Protein AF-A0A8W8L4G1-F1 (afdb_monomer)

pLDDT: mean 83.9, std 17.8, range [23.61, 98.19]

Nearest PDB structures (foldseek):
  4k0v-assembly1_A  TM=2.315E-01  e=5.438E-05  Homo sapiens
  2gy7-assembly1_B  TM=2.378E-01  e=8.557E-04  Homo sapiens

Mean predicted aligned error: 10.82 Å

Foldseek 3Di:
DDDDDDDDDDDPDPPPPPPLPQLWDQPLAQDDDADDPDDPPAPQGRSQQRPPPLDPQDVNSLHQNPDPQAPPRPCLLQCAFKWKWAAQDPDRVRTDTQDTHDDDASGRDDVVDDTDDFDDHDDIDIDWDDDDDPDPPSHDPDHDPSRNYDGDIAHPDAQAADSNSPHGAQPQAVVSHAGRHPSFHPFGAKQFDDRRSPDGQDPQFTTGNSPHGAAAAPPNDRARRHPQARPNFHAWQAADRRRNHGADPQFIGTNRPDGDDPPPPDPDDD

Radius of gyration: 29.93 Å; Cα contacts (8 Å, |Δi|>4): 528; chains: 1; bounding box: 60×34×96 Å

Solvent-accessible surface area (backbone atoms only — not comparable to full-atom values): 15968 Å² total; per-residue (Å²): 141,85,84,90,83,87,82,94,72,97,68,100,64,89,67,75,77,76,72,80,60,68,47,54,37,57,70,32,54,75,43,94,53,79,64,87,85,65,67,83,97,58,94,66,53,47,49,55,19,16,61,76,67,86,77,56,47,41,66,90,69,53,27,83,54,81,59,73,72,29,71,84,30,83,63,44,20,33,57,55,56,27,34,35,25,36,8,76,50,96,47,66,88,79,28,49,82,58,44,71,49,85,78,64,44,31,59,63,48,63,86,81,75,89,81,86,66,93,75,85,54,78,36,80,44,79,48,53,78,74,88,68,84,84,68,64,86,65,50,47,94,58,60,47,88,83,61,51,69,52,82,40,78,38,48,84,54,87,38,27,12,35,67,63,40,74,44,70,29,36,85,37,13,37,95,35,37,38,39,45,71,80,34,39,32,85,44,40,38,56,14,19,34,71,58,46,20,81,36,67,33,58,94,45,14,9,20,59,76,37,72,41,70,38,37,47,15,38,94,72,45,74,26,40,23,47,84,23,35,26,92,86,36,18,24,68,48,14,23,68,65,36,12,74,37,71,40,58,93,60,36,29,46,56,46,32,72,39,75,56,58,96,79,68,82,59,92,89,71,132

Organism: Magallana gigas (NCBI:txid29159)

Secondary structure (DSSP, 8-state):
------------------------EETTTT-----SSPPTT-S--GGGGGS--TT---TTTTS-TT---STT-TTHHHHTT-EEEEESSS-GGGSEEEEE-SS--TTT--SSPP-------SEEEEE----SSSPPTT--SS-----S----EE-SSTTEETTTT-EEPPTTBGGG-B-TTT--BSSB-TTEESTTS-EE--TTEESGGG-EEP--BGGGPPPPTTT---TT-B-BTEESTTS-EEPPTTEESBTT-EEPPTT---TT--

Structure (mmCIF, N/CA/C/O backbone):
data_AF-A0A8W8L4G1-F1
#
_entry.id   AF-A0A8W8L4G1-F1
#
loop_
_atom_site.group_PDB
_atom_site.id
_atom_site.type_symbol
_atom_site.label_atom_id
_atom_site.label_alt_id
_atom_site.label_comp_id
_atom_site.label_asym_id
_atom_site.label_entity_id
_atom_site.label_seq_id
_atom_site.pdbx_PDB_ins_code
_atom_site.Cartn_x
_atom_site.Cartn_y
_atom_site.Cartn_z
_atom_site.occupancy
_atom_site.B_iso_or_equiv
_atom_site.auth_seq_id
_atom_site.auth_comp_id
_atom_site.auth_asym_id
_atom_site.auth_atom_id
_atom_site.pdbx_PDB_model_num
ATOM 1 N N . MET A 1 1 ? -18.895 -18.499 -20.176 1.00 29.25 1 MET A N 1
ATOM 2 C CA . MET A 1 1 ? -20.321 -18.250 -20.464 1.00 29.25 1 MET A CA 1
ATOM 3 C C . MET A 1 1 ? -20.436 -16.849 -21.048 1.00 29.25 1 MET A C 1
ATOM 5 O O . MET A 1 1 ? -20.828 -15.925 -20.358 1.00 29.25 1 MET A O 1
ATOM 9 N N . PHE A 1 2 ? -20.012 -16.695 -22.302 1.00 24.41 2 PHE A N 1
ATOM 10 C CA . PHE A 1 2 ? -20.403 -15.567 -23.142 1.00 24.41 2 PHE A CA 1
ATOM 11 C C . PHE A 1 2 ? -21.499 -16.117 -24.047 1.00 24.41 2 PHE A C 1
ATOM 13 O O . PHE A 1 2 ? -21.298 -17.141 -24.698 1.00 24.41 2 PHE A O 1
ATOM 20 N N . ARG A 1 3 ? -22.686 -15.524 -23.967 1.00 23.61 3 ARG A N 1
ATOM 21 C CA . ARG A 1 3 ? -23.832 -15.876 -24.795 1.00 23.61 3 ARG A CA 1
ATOM 22 C C . ARG A 1 3 ? -23.997 -14.747 -25.797 1.00 23.61 3 ARG A C 1
ATOM 24 O O . ARG A 1 3 ? -24.462 -13.676 -25.426 1.00 23.61 3 ARG A O 1
ATOM 31 N N . GLU A 1 4 ? -23.575 -14.991 -27.028 1.00 36.31 4 GLU A N 1
ATOM 32 C CA . GLU A 1 4 ? -23.953 -14.168 -28.169 1.00 36.31 4 GLU A CA 1
ATOM 33 C C . GLU A 1 4 ? -25.212 -14.776 -28.785 1.00 36.31 4 GLU A C 1
ATOM 35 O O . GLU A 1 4 ? -25.191 -15.912 -29.247 1.00 36.31 4 GLU A O 1
ATOM 40 N N . ASP A 1 5 ? -26.309 -14.026 -28.757 1.00 31.58 5 ASP A N 1
ATOM 41 C CA . ASP A 1 5 ? -27.478 -14.244 -29.600 1.00 31.58 5 ASP A CA 1
ATOM 42 C C . ASP A 1 5 ? -27.971 -12.869 -30.087 1.00 31.58 5 ASP A C 1
ATOM 44 O O . ASP A 1 5 ? -28.206 -11.967 -29.284 1.00 31.58 5 ASP A O 1
ATOM 48 N N . ALA A 1 6 ? -28.207 -12.799 -31.401 1.00 29.34 6 ALA A N 1
ATOM 49 C CA . ALA A 1 6 ? -29.138 -11.919 -32.119 1.00 29.34 6 ALA A CA 1
ATOM 50 C C . ALA A 1 6 ? -28.669 -10.550 -32.679 1.00 29.34 6 ALA A C 1
ATOM 52 O O . ALA A 1 6 ? -28.766 -9.501 -32.054 1.00 29.34 6 ALA A O 1
ATOM 53 N N . SER A 1 7 ? -28.418 -10.607 -33.994 1.00 28.62 7 SER A N 1
ATOM 54 C CA . SER A 1 7 ? -29.229 -9.954 -35.041 1.00 28.62 7 SER A CA 1
ATOM 55 C C . SER A 1 7 ? -28.852 -8.559 -35.556 1.00 28.62 7 SER A C 1
ATOM 57 O O . SER A 1 7 ? -28.975 -7.526 -34.909 1.00 28.62 7 SER A O 1
ATOM 59 N N . LEU A 1 8 ? -28.524 -8.588 -36.849 1.00 34.03 8 LEU A N 1
ATOM 60 C CA . LEU A 1 8 ? -28.372 -7.508 -37.811 1.00 34.03 8 LEU A CA 1
ATOM 61 C C . LEU A 1 8 ? -29.650 -6.645 -37.908 1.00 34.03 8 LEU A C 1
ATOM 63 O O . LEU A 1 8 ? -30.680 -7.124 -38.376 1.00 34.03 8 LEU A O 1
ATOM 67 N N . PHE A 1 9 ? -29.562 -5.363 -37.550 1.00 30.00 9 PHE A N 1
ATOM 68 C CA . PHE A 1 9 ? -30.450 -4.315 -38.064 1.00 30.00 9 PHE A CA 1
ATOM 69 C C . PHE A 1 9 ? -29.633 -3.054 -38.367 1.00 30.00 9 PHE A C 1
ATOM 71 O O . PHE A 1 9 ? -29.112 -2.391 -37.474 1.00 30.00 9 PHE A O 1
ATOM 78 N N . CYS A 1 10 ? -29.533 -2.727 -39.658 1.00 37.50 10 CYS A N 1
ATOM 79 C CA . CYS A 1 10 ? -29.117 -1.417 -40.143 1.00 37.50 10 CYS A CA 1
ATOM 80 C C . CYS A 1 10 ? -30.093 -0.352 -39.632 1.00 37.50 10 CYS A C 1
ATOM 82 O O . CYS A 1 10 ? -31.214 -0.257 -40.130 1.00 37.50 10 CYS A O 1
ATOM 84 N N . LEU A 1 11 ? -29.645 0.500 -38.714 1.00 36.22 11 LEU A N 1
ATOM 85 C CA . LEU A 1 11 ? -30.207 1.831 -38.528 1.00 36.22 11 LEU A CA 1
ATOM 86 C C . LEU A 1 11 ? -29.060 2.839 -38.499 1.00 36.22 11 LEU A C 1
ATOM 88 O O . LEU A 1 11 ? -28.155 2.762 -37.673 1.00 36.22 11 LEU A O 1
ATOM 92 N N . LEU A 1 12 ? -29.117 3.771 -39.450 1.00 43.31 12 LEU A N 1
ATOM 93 C CA . LEU A 1 12 ? -28.333 4.999 -39.500 1.00 43.31 12 LEU A CA 1
ATOM 94 C C . LEU A 1 12 ? -28.671 5.842 -38.264 1.00 43.31 12 LEU A C 1
ATOM 96 O O . LEU A 1 12 ? -29.577 6.670 -38.291 1.00 43.31 12 LEU A O 1
ATOM 100 N N . GLY A 1 13 ? -27.965 5.594 -37.169 1.00 37.22 13 GLY A N 1
ATOM 101 C CA . GLY A 1 13 ? -27.952 6.434 -35.984 1.00 37.22 13 GLY A CA 1
ATOM 102 C C . GLY A 1 13 ? -26.518 6.856 -35.730 1.00 37.22 13 GLY A C 1
ATOM 103 O O . GLY A 1 13 ? -25.635 6.007 -35.641 1.00 37.22 13 GLY A O 1
ATOM 104 N N . PHE A 1 14 ? -26.283 8.162 -35.636 1.00 47.34 14 PHE A N 1
ATOM 105 C CA . PHE A 1 14 ? -25.083 8.708 -35.012 1.00 47.34 14 PHE A CA 1
ATOM 106 C C . PHE A 1 14 ? -25.002 8.126 -33.592 1.00 47.34 14 PHE A C 1
ATOM 108 O O . PHE A 1 14 ? -25.618 8.645 -32.665 1.00 47.34 14 PHE A O 1
ATOM 115 N N . LEU A 1 15 ? -24.281 7.018 -33.423 1.00 42.53 15 LEU A N 1
ATOM 116 C CA . LEU A 1 15 ? -23.698 6.694 -32.135 1.00 42.53 15 LEU A CA 1
ATOM 117 C C . LEU A 1 15 ? -22.664 7.797 -31.915 1.00 42.53 15 LEU A C 1
ATOM 119 O O . LEU A 1 15 ? -21.739 7.900 -32.731 1.00 42.53 15 LEU A O 1
ATOM 123 N N . PRO A 1 16 ? -22.797 8.663 -30.891 1.00 43.06 16 PRO A N 1
ATOM 124 C CA . PRO A 1 16 ? -21.615 9.372 -30.455 1.00 43.06 16 PRO A CA 1
ATOM 125 C C . PRO A 1 16 ? -20.634 8.251 -30.139 1.00 43.06 16 PRO A C 1
ATOM 127 O O . PRO A 1 16 ? -20.961 7.337 -29.380 1.00 43.06 16 PRO A O 1
ATOM 130 N N . PHE A 1 17 ? -19.480 8.252 -30.802 1.00 46.41 17 PHE A N 1
ATOM 131 C CA . PHE A 1 17 ? -18.348 7.524 -30.270 1.00 46.41 17 PHE A CA 1
ATOM 132 C C . PHE A 1 17 ? -18.248 8.009 -28.825 1.00 46.41 17 PHE A C 1
ATOM 134 O O . PHE A 1 17 ? -17.883 9.161 -28.587 1.00 46.41 17 PHE A O 1
ATOM 141 N N . LEU A 1 18 ? -18.681 7.178 -27.872 1.00 45.03 18 LEU A N 1
ATOM 142 C CA . LEU A 1 18 ? -18.238 7.297 -26.501 1.00 45.03 18 LEU A CA 1
ATOM 143 C C . LEU A 1 18 ? -16.740 7.049 -26.642 1.00 45.03 18 LEU A C 1
ATOM 145 O O . LEU A 1 18 ? -16.285 5.908 -26.677 1.00 45.03 18 LEU A O 1
ATOM 149 N N . SER A 1 19 ? -15.981 8.117 -26.884 1.00 46.47 19 SER A N 1
ATOM 150 C CA . SER A 1 19 ? -14.569 8.107 -26.571 1.00 46.47 19 SER A CA 1
ATOM 151 C C . SER A 1 19 ? -14.552 7.831 -25.084 1.00 46.47 19 SER A C 1
ATOM 153 O O . SER A 1 19 ? -14.809 8.731 -24.292 1.00 46.47 19 SER A O 1
ATOM 155 N N . THR A 1 20 ? -14.343 6.572 -24.716 1.00 48.00 20 THR A N 1
ATOM 156 C CA . THR A 1 20 ? -13.877 6.206 -23.389 1.00 48.00 20 THR A CA 1
ATOM 157 C C . THR A 1 20 ? -12.518 6.878 -23.265 1.00 48.00 20 THR A C 1
ATOM 159 O O . THR A 1 20 ? -11.495 6.335 -23.689 1.00 48.00 20 THR A O 1
ATOM 162 N N . VAL A 1 21 ? -12.519 8.138 -22.838 1.00 53.34 21 VAL A N 1
ATOM 163 C CA . VAL A 1 21 ? -11.297 8.820 -22.454 1.00 53.34 21 VAL A CA 1
ATOM 164 C C . VAL A 1 21 ? -10.904 8.123 -21.171 1.00 53.34 21 VAL A C 1
ATOM 166 O O . VAL A 1 21 ? -11.503 8.364 -20.136 1.00 53.34 21 VAL A O 1
ATOM 169 N N . LEU A 1 22 ? -9.948 7.201 -21.245 1.00 58.50 22 LEU A N 1
ATOM 170 C CA . LEU A 1 22 ? -9.342 6.667 -20.035 1.00 58.50 22 LEU A CA 1
ATOM 171 C C . LEU A 1 22 ? -8.742 7.868 -19.296 1.00 58.50 22 LEU A C 1
ATOM 173 O O . LEU A 1 22 ? -7.746 8.427 -19.751 1.00 58.50 22 LEU A O 1
ATOM 177 N N . ALA A 1 23 ? -9.372 8.297 -18.201 1.00 75.50 23 ALA A N 1
ATOM 178 C CA . ALA A 1 23 ? -8.920 9.451 -17.422 1.00 75.50 23 ALA A CA 1
ATOM 179 C C . ALA A 1 23 ? -7.713 9.120 -16.532 1.00 75.50 23 ALA A C 1
ATOM 181 O O . ALA A 1 23 ? -7.245 9.966 -15.769 1.00 75.50 23 ALA A O 1
ATOM 182 N N . TYR A 1 24 ? -7.211 7.885 -16.603 1.00 87.25 24 TYR A N 1
ATOM 183 C CA . TYR A 1 24 ? -5.979 7.514 -15.934 1.00 87.25 24 TYR A CA 1
ATOM 184 C C . TYR A 1 24 ? -4.791 8.220 -16.576 1.00 87.25 24 TYR A C 1
ATOM 186 O O . TYR A 1 24 ? -4.544 8.119 -17.777 1.00 87.25 24 TYR A O 1
ATOM 194 N N . GLU A 1 25 ? -4.011 8.886 -15.738 1.00 90.06 25 GLU A N 1
ATOM 195 C CA . GLU A 1 25 ? -2.786 9.558 -16.145 1.00 90.06 25 GLU A CA 1
ATOM 196 C C . GLU A 1 25 ? -1.572 8.730 -15.724 1.00 90.06 25 GLU A C 1
ATOM 198 O O . GLU A 1 25 ? -1.625 7.979 -14.745 1.00 90.06 25 GLU A O 1
ATOM 203 N N . ASN A 1 26 ? -0.459 8.876 -16.450 1.00 91.25 26 ASN A N 1
ATOM 204 C CA . ASN A 1 26 ? 0.816 8.323 -16.008 1.00 91.25 26 ASN A CA 1
ATOM 205 C C . ASN A 1 26 ? 1.321 9.126 -14.797 1.00 91.25 26 ASN A C 1
ATOM 207 O O . ASN A 1 26 ? 1.963 10.166 -14.934 1.00 91.25 26 ASN A O 1
ATOM 211 N N . LEU A 1 27 ? 1.056 8.614 -13.599 1.00 91.25 27 LEU A N 1
ATOM 212 C CA . LEU A 1 27 ? 1.447 9.201 -12.324 1.00 91.25 27 LEU A CA 1
ATOM 213 C C . LEU A 1 27 ? 2.961 9.197 -12.103 1.00 91.25 27 LEU A C 1
ATOM 215 O O . LEU A 1 27 ? 3.428 9.939 -11.239 1.00 91.25 27 LEU A O 1
ATOM 219 N N . ALA A 1 28 ? 3.718 8.381 -12.843 1.00 93.06 28 ALA A N 1
ATOM 220 C CA . ALA A 1 28 ? 5.176 8.364 -12.784 1.00 93.06 28 ALA A CA 1
ATOM 221 C C . ALA A 1 28 ? 5.810 9.493 -13.610 1.00 93.06 28 ALA A C 1
ATOM 223 O O . ALA A 1 28 ? 6.946 9.865 -13.329 1.00 93.06 28 ALA A O 1
ATOM 224 N N . LEU A 1 29 ? 5.076 10.090 -14.557 1.00 93.31 29 LEU A N 1
ATOM 225 C CA . LEU A 1 29 ? 5.600 11.114 -15.457 1.00 93.31 29 LEU A CA 1
ATOM 226 C C . LEU A 1 29 ? 6.196 12.305 -14.687 1.00 93.31 29 LEU A C 1
ATOM 228 O O . LEU A 1 29 ? 5.543 12.925 -13.840 1.00 93.31 29 LEU A O 1
ATOM 232 N N . ASN A 1 30 ? 7.447 12.634 -15.012 1.00 92.75 30 ASN A N 1
ATOM 233 C CA . ASN A 1 30 ? 8.268 13.687 -14.415 1.00 92.75 30 ASN A CA 1
ATOM 234 C C . ASN A 1 30 ? 8.388 13.608 -12.883 1.00 92.75 30 ASN A C 1
ATOM 236 O O . ASN A 1 30 ? 8.639 14.619 -12.215 1.00 92.75 30 ASN A O 1
ATOM 240 N N . LYS A 1 31 ? 8.188 12.426 -12.290 1.00 93.56 31 LYS A N 1
ATOM 241 C CA . LYS A 1 31 ? 8.381 12.241 -10.850 1.00 93.56 31 LYS A CA 1
ATOM 242 C C . LYS A 1 31 ? 9.861 12.091 -10.502 1.00 93.56 31 LYS A C 1
ATOM 244 O O . LYS A 1 31 ? 10.653 11.641 -11.322 1.00 93.56 31 LYS A O 1
ATOM 249 N N . PRO A 1 32 ? 10.259 12.434 -9.265 1.00 94.38 32 PRO A N 1
ATOM 250 C CA . PRO A 1 32 ? 11.604 12.145 -8.792 1.00 94.38 32 PRO A CA 1
ATOM 251 C C . PRO A 1 32 ? 11.881 10.642 -8.847 1.00 94.38 32 PRO A C 1
ATOM 253 O O . PRO A 1 32 ? 11.164 9.854 -8.228 1.00 94.38 32 PRO A O 1
ATOM 256 N N . ALA A 1 33 ? 12.950 10.265 -9.538 1.00 93.38 33 ALA A N 1
ATOM 257 C CA . ALA A 1 33 ? 13.446 8.901 -9.589 1.00 93.38 33 ALA A CA 1
ATOM 258 C C . ALA A 1 33 ? 14.865 8.837 -9.020 1.00 93.38 33 ALA A C 1
ATOM 260 O O . ALA A 1 33 ? 15.641 9.791 -9.090 1.00 93.38 33 ALA A O 1
ATOM 261 N N . TRP A 1 34 ? 15.198 7.700 -8.419 1.00 93.19 34 TRP A N 1
ATOM 262 C CA . TRP A 1 34 ? 16.498 7.470 -7.807 1.00 93.19 34 TRP A CA 1
ATOM 263 C C . TRP A 1 34 ? 16.981 6.059 -8.120 1.00 93.19 34 TRP A C 1
ATOM 265 O O . TRP A 1 34 ? 16.189 5.122 -8.197 1.00 93.19 34 TRP A O 1
ATOM 275 N N . GLN A 1 35 ? 18.295 5.911 -8.265 1.00 91.00 35 GLN A N 1
ATOM 276 C CA . GLN A 1 35 ? 18.945 4.643 -8.557 1.00 91.00 35 GLN A CA 1
ATOM 277 C C . GLN A 1 35 ? 20.037 4.353 -7.537 1.00 91.00 35 GLN A C 1
ATOM 279 O O . GLN A 1 35 ? 20.911 5.185 -7.282 1.00 91.00 35 GLN A O 1
ATOM 284 N N . GLN A 1 36 ? 20.040 3.126 -7.025 1.00 89.38 36 GLN A N 1
ATOM 285 C CA . GLN A 1 36 ? 21.175 2.606 -6.279 1.00 89.38 36 GLN A CA 1
ATOM 286 C C . GLN A 1 36 ? 22.271 2.170 -7.258 1.00 89.38 36 GLN A C 1
ATOM 288 O O . GLN A 1 36 ? 22.000 1.407 -8.183 1.00 89.38 36 GLN A O 1
ATOM 293 N N . PHE A 1 37 ? 23.504 2.631 -7.032 1.00 87.69 37 PHE A N 1
ATOM 294 C CA . PHE A 1 37 ? 24.680 2.341 -7.868 1.00 87.69 37 PHE A CA 1
ATOM 295 C C . PHE A 1 37 ? 24.555 2.812 -9.336 1.00 87.69 37 PHE A C 1
ATOM 297 O O . PHE A 1 37 ? 24.671 1.998 -10.254 1.00 87.69 37 PHE A O 1
ATOM 304 N N . PRO A 1 38 ? 24.327 4.116 -9.586 1.00 86.50 38 PRO A N 1
ATOM 305 C CA . PRO A 1 38 ? 24.304 4.646 -10.947 1.00 86.50 38 PRO A CA 1
ATOM 306 C C . PRO A 1 38 ? 25.687 4.539 -11.601 1.00 86.50 38 PRO A C 1
ATOM 308 O O . PRO A 1 38 ? 26.719 4.628 -10.928 1.00 86.50 38 PRO A O 1
ATOM 311 N N . TYR A 1 39 ? 25.719 4.379 -12.926 1.00 79.56 39 TYR A N 1
ATOM 312 C CA . TYR A 1 39 ? 26.982 4.348 -13.657 1.00 79.56 39 TYR A CA 1
ATOM 313 C C . TYR A 1 39 ? 27.647 5.738 -13.607 1.00 79.56 39 TYR A C 1
ATOM 315 O O . TYR A 1 39 ? 27.038 6.727 -14.024 1.00 79.56 39 TYR A O 1
ATOM 323 N N . PRO A 1 40 ? 28.888 5.858 -13.106 1.00 80.25 40 PRO A N 1
ATOM 324 C CA . PRO A 1 40 ? 29.499 7.159 -12.866 1.00 80.25 40 PRO A CA 1
ATOM 325 C C . PRO A 1 40 ? 29.784 7.910 -14.175 1.00 80.25 40 PRO A C 1
ATOM 327 O O . PRO A 1 40 ? 30.331 7.351 -15.126 1.00 80.25 40 PRO A O 1
ATOM 330 N N . GLY A 1 41 ? 29.450 9.205 -14.208 1.00 76.25 41 GLY A N 1
ATOM 331 C CA . GLY A 1 41 ? 29.820 10.115 -15.300 1.00 76.25 41 GLY A CA 1
ATOM 332 C C . GLY A 1 41 ? 29.052 9.926 -16.615 1.00 76.25 41 GLY A C 1
ATOM 333 O O . GLY A 1 41 ? 29.507 10.412 -17.650 1.00 76.25 41 GLY A O 1
ATOM 334 N N . ARG A 1 42 ? 27.912 9.222 -16.602 1.00 72.31 42 ARG A N 1
ATOM 335 C CA . ARG A 1 42 ? 27.027 9.050 -17.767 1.00 72.31 42 ARG A CA 1
ATOM 336 C C . ARG A 1 42 ? 25.659 9.701 -17.527 1.00 72.31 42 ARG A C 1
ATOM 338 O O . ARG A 1 42 ? 25.225 9.755 -16.381 1.00 72.31 42 ARG A O 1
ATOM 345 N N . PRO A 1 43 ? 24.960 10.152 -18.585 1.00 74.38 43 PRO A N 1
ATOM 346 C CA . PRO A 1 43 ? 23.642 10.787 -18.479 1.00 74.38 43 PRO A CA 1
ATOM 347 C C . PRO A 1 43 ? 22.473 9.783 -18.356 1.00 74.38 43 PRO A C 1
ATOM 349 O O . PRO A 1 43 ? 21.333 10.140 -18.634 1.00 74.38 43 PRO A O 1
ATOM 352 N N . TRP A 1 44 ? 22.742 8.528 -17.981 1.00 75.06 44 TRP A N 1
ATOM 353 C CA . TRP A 1 44 ? 21.778 7.418 -17.991 1.00 75.06 44 TRP A CA 1
ATOM 354 C C . TRP A 1 44 ? 21.289 7.098 -16.573 1.00 75.06 44 TRP A C 1
ATOM 356 O O . TRP A 1 44 ? 21.656 6.075 -15.993 1.00 75.06 44 TRP A O 1
ATOM 366 N N . GLY A 1 45 ? 20.547 8.030 -15.978 1.00 82.44 45 GLY A N 1
ATOM 367 C CA . GLY A 1 45 ? 19.982 7.888 -14.636 1.00 82.44 45 GLY A CA 1
ATOM 368 C C . GLY A 1 45 ? 18.533 7.404 -14.646 1.00 82.44 45 GLY A C 1
ATOM 369 O O . GLY A 1 45 ? 17.865 7.392 -15.677 1.00 82.44 45 GLY A O 1
ATOM 370 N N . ALA A 1 46 ? 18.024 7.034 -13.468 1.00 89.38 46 ALA A N 1
ATOM 371 C CA . ALA A 1 46 ? 16.626 6.624 -13.308 1.00 89.38 46 ALA A CA 1
ATOM 372 C C . ALA A 1 46 ? 15.610 7.732 -13.637 1.00 89.38 46 ALA A C 1
ATOM 374 O O . ALA A 1 46 ? 14.446 7.421 -13.862 1.00 89.38 46 ALA A O 1
ATOM 375 N N . ASP A 1 47 ? 16.027 9.001 -13.693 1.00 88.25 47 ASP A N 1
ATOM 376 C CA . ASP A 1 47 ? 15.204 10.117 -14.172 1.00 88.25 47 ASP A CA 1
ATOM 377 C C . ASP A 1 47 ? 14.730 9.923 -15.618 1.00 88.25 47 ASP A C 1
ATOM 379 O O . ASP A 1 47 ? 13.643 10.376 -15.963 1.00 88.25 47 ASP A O 1
ATOM 383 N N . LYS A 1 48 ? 15.498 9.191 -16.433 1.00 86.06 48 LYS A N 1
ATOM 384 C CA . LYS A 1 48 ? 15.140 8.863 -17.819 1.00 86.06 48 LYS A CA 1
ATOM 385 C C . LYS A 1 48 ? 14.017 7.850 -17.940 1.00 86.06 48 LYS A C 1
ATOM 387 O O . LYS A 1 48 ? 13.296 7.863 -18.918 1.00 86.06 48 LYS A O 1
ATOM 392 N N . ALA A 1 49 ? 13.817 7.012 -16.926 1.00 88.44 49 ALA A N 1
ATOM 393 C CA . ALA A 1 49 ? 12.734 6.035 -16.937 1.00 88.44 49 ALA A CA 1
ATOM 394 C C . ALA A 1 49 ? 11.356 6.663 -16.665 1.00 88.44 49 ALA A C 1
ATOM 396 O O . ALA A 1 49 ? 10.368 5.941 -16.607 1.00 88.44 49 ALA A O 1
ATOM 397 N N . VAL A 1 50 ? 11.281 7.965 -16.393 1.00 91.81 50 VAL A N 1
ATOM 398 C CA . VAL A 1 50 ? 10.044 8.649 -15.994 1.00 91.81 50 VAL A CA 1
ATOM 399 C C . VAL A 1 50 ? 9.856 9.981 -16.719 1.00 91.81 50 VAL A C 1
ATOM 401 O O . VAL A 1 50 ? 9.029 10.794 -16.309 1.00 91.81 50 VAL A O 1
ATOM 404 N N . ASP A 1 51 ? 10.623 10.243 -17.776 1.00 88.25 51 ASP A N 1
ATOM 405 C CA . ASP A 1 51 ? 10.569 11.506 -18.517 1.00 88.25 51 ASP A CA 1
ATOM 406 C C . ASP A 1 51 ? 9.522 11.502 -19.647 1.00 88.25 51 ASP A C 1
ATOM 408 O O . ASP A 1 51 ? 9.219 12.555 -20.216 1.00 88.25 51 ASP A O 1
ATOM 412 N N . GLY A 1 52 ? 8.910 10.346 -19.932 1.00 86.56 52 GLY A N 1
ATOM 413 C CA . GLY A 1 52 ? 7.886 10.193 -20.960 1.00 86.56 52 GLY A CA 1
ATOM 414 C C . GLY A 1 52 ? 8.440 10.155 -22.385 1.00 86.56 52 GLY A C 1
ATOM 415 O O . GLY A 1 52 ? 7.658 10.124 -23.342 1.00 86.56 52 GLY A O 1
ATOM 416 N N . LEU A 1 53 ? 9.764 10.145 -22.570 1.00 80.62 53 LEU A N 1
ATOM 417 C CA . LEU A 1 53 ? 10.414 10.135 -23.879 1.00 80.62 53 LEU A CA 1
ATOM 418 C C . LEU A 1 53 ? 10.528 8.710 -24.431 1.00 80.62 53 LEU A C 1
ATOM 420 O O . LEU A 1 53 ? 11.604 8.201 -24.722 1.00 80.62 53 LEU A O 1
ATOM 424 N N . LYS A 1 54 ? 9.385 8.071 -24.697 1.00 70.50 54 LYS A N 1
ATOM 425 C CA . LYS A 1 54 ? 9.330 6.698 -25.241 1.00 70.50 54 LYS A CA 1
ATOM 426 C C . LYS A 1 54 ? 10.028 6.514 -26.598 1.00 70.50 54 LYS A C 1
ATOM 428 O O . LYS A 1 54 ? 10.345 5.385 -26.967 1.00 70.50 54 LYS A O 1
ATOM 433 N N . SER A 1 55 ? 10.220 7.592 -27.362 1.00 54.12 55 SER A N 1
ATOM 434 C CA . SER A 1 55 ? 10.541 7.559 -28.798 1.00 54.12 55 SER A CA 1
ATOM 435 C C . SER A 1 55 ? 11.935 8.063 -29.198 1.00 54.12 55 SER A C 1
ATOM 437 O O . SER A 1 55 ? 12.257 7.985 -30.384 1.00 54.12 55 SER A O 1
ATOM 439 N N . ASP A 1 56 ? 12.766 8.562 -28.276 1.00 54.84 56 ASP A N 1
ATOM 440 C CA . ASP A 1 56 ? 14.161 8.934 -28.585 1.00 54.84 56 ASP A CA 1
ATOM 441 C C . ASP A 1 56 ? 15.110 7.726 -28.456 1.00 54.84 56 ASP A C 1
ATOM 443 O O . ASP A 1 56 ? 15.842 7.525 -27.496 1.00 54.84 56 ASP A O 1
ATOM 447 N N . LEU A 1 57 ? 15.036 6.840 -29.445 1.00 55.50 57 LEU A N 1
ATOM 448 C CA . LEU A 1 57 ? 15.519 5.457 -29.367 1.00 55.50 57 LEU A CA 1
ATOM 449 C C . LEU A 1 57 ? 17.045 5.289 -29.527 1.00 55.50 57 LEU A C 1
ATOM 451 O O . LEU A 1 57 ? 17.511 4.171 -29.763 1.00 55.50 57 LEU A O 1
ATOM 455 N N . ASP A 1 58 ? 17.830 6.364 -29.423 1.00 57.25 58 ASP A N 1
ATOM 456 C CA . ASP A 1 58 ? 19.290 6.292 -29.509 1.00 57.25 58 ASP A CA 1
ATOM 457 C C . ASP A 1 58 ? 19.897 5.711 -28.215 1.00 57.25 58 ASP A C 1
ATOM 459 O O . ASP A 1 58 ? 19.524 6.066 -27.094 1.00 57.25 58 ASP A O 1
ATOM 463 N N . ALA A 1 59 ? 20.900 4.842 -28.359 1.00 54.28 59 ALA A N 1
ATOM 464 C CA . ALA A 1 59 ? 21.693 4.333 -27.240 1.00 54.28 59 ALA A CA 1
ATOM 465 C C . ALA A 1 59 ? 22.411 5.468 -26.485 1.00 54.28 59 ALA A C 1
ATOM 467 O O . ALA A 1 59 ? 22.649 5.362 -25.281 1.00 54.28 59 ALA A O 1
ATOM 468 N N . TYR A 1 60 ? 22.736 6.570 -27.173 1.00 55.94 60 TYR A N 1
ATOM 469 C CA . TYR A 1 60 ? 23.250 7.788 -26.539 1.00 55.94 60 TYR A CA 1
ATOM 470 C C . TYR A 1 60 ? 22.149 8.678 -25.941 1.00 55.94 60 TYR A C 1
ATOM 472 O O . TYR A 1 60 ? 22.453 9.452 -25.032 1.00 55.94 60 TYR A O 1
ATOM 480 N N . GLY A 1 61 ? 20.895 8.513 -26.377 1.00 53.81 61 GLY A N 1
ATOM 481 C CA . GLY A 1 61 ? 19.691 9.112 -25.785 1.00 53.81 61 GLY A CA 1
ATOM 482 C C . GLY A 1 61 ? 19.253 8.448 -24.472 1.00 53.81 61 GLY A C 1
ATOM 483 O O . GLY A 1 61 ? 18.547 9.065 -23.684 1.00 53.81 61 GLY A O 1
ATOM 484 N N . GLY A 1 62 ? 19.763 7.244 -24.175 1.00 53.50 62 GLY A N 1
ATOM 485 C CA . GLY A 1 62 ? 19.491 6.516 -22.928 1.00 53.50 62 GLY A CA 1
ATOM 486 C C . GLY A 1 62 ? 18.496 5.359 -23.063 1.00 53.50 62 GLY A C 1
ATOM 487 O O . GLY A 1 62 ? 17.983 4.896 -22.050 1.00 53.50 62 GLY A O 1
ATOM 488 N N . GLN A 1 63 ? 18.233 4.875 -24.286 1.00 60.44 63 GLN A N 1
ATOM 489 C CA . GLN A 1 63 ? 17.193 3.874 -24.581 1.00 60.44 63 GLN A CA 1
ATOM 490 C C . GLN A 1 63 ? 17.736 2.622 -25.319 1.00 60.44 63 GLN A C 1
ATOM 492 O O . GLN A 1 63 ? 18.849 2.613 -25.844 1.00 60.44 63 GLN A O 1
ATOM 497 N N . THR A 1 64 ? 16.959 1.523 -25.354 1.00 58.31 64 THR A N 1
ATOM 498 C CA . THR A 1 64 ? 17.378 0.151 -25.771 1.00 58.31 64 THR A CA 1
ATOM 499 C C . THR A 1 64 ? 17.577 -0.087 -27.284 1.00 58.31 64 THR A C 1
ATOM 501 O O . THR A 1 64 ? 17.526 -1.227 -27.748 1.00 58.31 64 THR A O 1
ATOM 504 N N . SER A 1 65 ? 17.847 0.954 -28.079 1.00 59.03 65 SER A N 1
ATOM 505 C CA . SER A 1 65 ? 18.188 0.846 -29.516 1.00 59.03 65 SER A CA 1
ATOM 506 C C . SER A 1 65 ? 17.121 0.206 -30.427 1.00 59.03 65 SER A C 1
ATOM 508 O O . SER A 1 65 ? 17.433 -0.155 -31.560 1.00 59.03 65 SER A O 1
ATOM 510 N N . ASN A 1 66 ? 15.873 0.060 -29.956 1.00 61.41 66 ASN A N 1
ATOM 511 C CA . ASN A 1 66 ? 14.716 -0.493 -30.687 1.00 61.41 66 ASN A CA 1
ATOM 512 C C . ASN A 1 66 ? 14.974 -1.827 -31.419 1.00 61.41 66 ASN A C 1
ATOM 514 O O . ASN A 1 66 ? 14.384 -2.108 -32.463 1.00 61.41 66 ASN A O 1
ATOM 518 N N . LEU A 1 67 ? 15.886 -2.645 -30.889 1.00 68.38 67 LEU A N 1
ATOM 519 C CA . LEU A 1 67 ? 16.126 -3.985 -31.411 1.00 68.38 67 LEU A CA 1
ATOM 520 C C . LEU A 1 67 ? 14.944 -4.889 -31.056 1.00 68.38 67 LEU A C 1
ATOM 522 O O . LEU A 1 67 ? 14.349 -4.744 -29.984 1.00 68.38 67 LEU A O 1
ATOM 526 N N . ALA A 1 68 ? 14.630 -5.837 -31.943 1.00 71.38 68 ALA A N 1
ATOM 527 C CA . ALA A 1 68 ? 13.649 -6.874 -31.650 1.00 71.38 68 ALA A CA 1
ATOM 528 C C . ALA A 1 68 ? 14.021 -7.574 -30.335 1.00 71.38 68 ALA A C 1
ATOM 530 O O . ALA A 1 68 ? 15.191 -7.850 -30.066 1.00 71.38 68 ALA A O 1
ATOM 531 N N . TRP A 1 69 ? 13.034 -7.777 -29.469 1.00 73.31 69 TRP A N 1
ATOM 532 C CA . TRP A 1 69 ? 13.212 -8.478 -28.203 1.00 73.31 69 TRP A CA 1
ATOM 533 C C . TRP A 1 69 ? 13.064 -9.980 -28.449 1.00 73.31 69 TRP A C 1
ATOM 535 O O . TRP A 1 69 ? 11.973 -10.531 -28.339 1.00 73.31 69 TRP A O 1
ATOM 545 N N . ASP A 1 70 ? 14.166 -10.608 -28.851 1.00 72.38 70 ASP A N 1
ATOM 546 C CA . ASP A 1 70 ? 14.280 -12.033 -29.162 1.00 72.38 70 ASP A CA 1
ATOM 547 C C . ASP A 1 70 ? 15.561 -12.645 -28.552 1.00 72.38 70 ASP A C 1
ATOM 549 O O . ASP A 1 70 ? 16.281 -12.004 -27.780 1.00 72.38 70 ASP A O 1
ATOM 553 N N . GLU A 1 71 ? 15.839 -13.917 -28.858 1.00 76.69 71 GLU A N 1
ATOM 554 C CA . GLU A 1 71 ? 16.988 -14.659 -28.313 1.00 76.69 71 GLU A CA 1
ATOM 555 C C . GLU A 1 71 ? 18.350 -14.024 -28.630 1.00 76.69 71 GLU A C 1
ATOM 557 O O . GLU A 1 71 ? 19.289 -14.171 -27.837 1.00 76.69 71 GLU A O 1
ATOM 562 N N . ASP A 1 72 ? 18.438 -13.280 -29.734 1.00 79.25 72 ASP A N 1
ATOM 563 C CA . ASP A 1 72 ? 19.656 -12.620 -30.201 1.00 79.25 72 ASP A CA 1
ATOM 564 C C . ASP A 1 72 ? 19.848 -11.237 -29.553 1.00 79.25 72 ASP A C 1
ATOM 566 O O . ASP A 1 72 ? 20.932 -10.641 -29.619 1.00 79.25 72 ASP A O 1
ATOM 570 N N . ASN A 1 73 ? 18.832 -10.732 -28.844 1.00 79.19 73 ASN A N 1
ATOM 571 C CA . ASN A 1 73 ? 18.908 -9.468 -28.132 1.00 79.19 73 ASN A CA 1
ATOM 572 C C . ASN A 1 73 ? 19.819 -9.569 -26.894 1.00 79.19 73 ASN A C 1
ATOM 574 O O . ASN A 1 73 ? 19.474 -10.114 -25.839 1.00 79.19 73 ASN A O 1
ATOM 578 N N . GLY A 1 74 ? 21.000 -8.954 -26.992 1.00 76.62 74 GLY A N 1
ATOM 579 C CA . GLY A 1 74 ? 21.988 -8.915 -25.911 1.00 76.62 74 GLY A CA 1
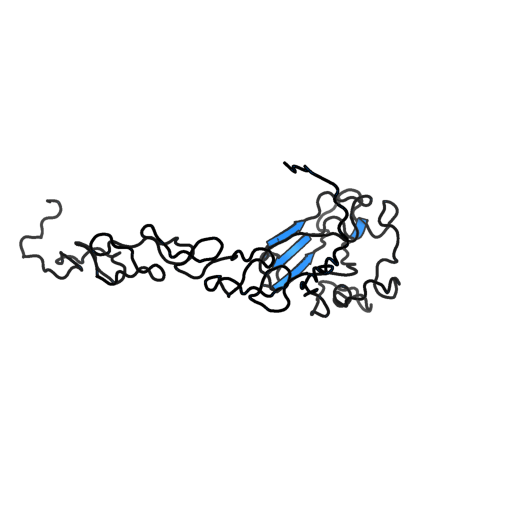ATOM 580 C C . GLY A 1 74 ? 21.527 -8.201 -24.630 1.00 76.62 74 GLY A C 1
ATOM 581 O O . GLY A 1 74 ? 22.147 -8.395 -23.580 1.00 76.62 74 GLY A O 1
ATOM 582 N N . GLN A 1 75 ? 20.452 -7.406 -24.686 1.00 81.00 75 GLN A N 1
ATOM 583 C CA . GLN A 1 75 ? 19.879 -6.707 -23.532 1.00 81.00 75 GLN A CA 1
ATOM 584 C C . GLN A 1 75 ? 18.877 -7.572 -22.764 1.00 81.00 75 GLN A C 1
ATOM 586 O O . GLN A 1 75 ? 18.779 -7.429 -21.548 1.00 81.00 75 GLN A O 1
ATOM 591 N N . ALA A 1 76 ? 18.193 -8.520 -23.413 1.00 87.19 76 ALA A N 1
ATOM 592 C CA . ALA A 1 76 ? 17.131 -9.318 -22.790 1.00 87.19 76 ALA A CA 1
ATOM 593 C C . ALA A 1 76 ? 17.604 -10.032 -21.507 1.00 87.19 76 ALA A C 1
ATOM 595 O O . ALA A 1 76 ? 16.964 -9.964 -20.458 1.00 87.19 76 ALA A O 1
ATOM 596 N N . GLY A 1 77 ? 18.805 -10.624 -21.540 1.00 88.88 77 GLY A N 1
ATOM 597 C CA . GLY A 1 77 ? 19.405 -11.296 -20.379 1.00 88.88 77 GLY A CA 1
ATOM 598 C C . GLY A 1 77 ? 19.710 -10.376 -19.186 1.00 88.88 77 GLY A C 1
ATOM 599 O O . GLY A 1 77 ? 19.896 -10.859 -18.063 1.00 88.88 77 GLY A O 1
ATOM 600 N N . ARG A 1 78 ? 19.781 -9.056 -19.400 1.00 90.19 78 ARG A N 1
ATOM 601 C CA . ARG A 1 78 ? 20.021 -8.074 -18.337 1.00 90.19 78 ARG A CA 1
ATOM 602 C C . ARG A 1 78 ? 18.809 -7.899 -17.439 1.00 90.19 78 ARG A C 1
ATOM 604 O O . ARG A 1 78 ? 19.003 -7.754 -16.239 1.00 90.19 78 ARG A O 1
ATOM 611 N N . PHE A 1 79 ? 17.598 -7.978 -17.985 1.00 90.00 79 PHE A N 1
ATOM 612 C CA . PHE A 1 79 ? 16.357 -7.760 -17.239 1.00 90.00 79 PHE A CA 1
ATOM 613 C C . PHE A 1 79 ? 15.866 -9.008 -16.508 1.00 90.00 79 PHE A C 1
ATOM 615 O O . PHE A 1 79 ? 15.150 -8.872 -15.525 1.00 90.00 79 PHE A O 1
ATOM 622 N N . LEU A 1 80 ? 16.290 -10.208 -16.917 1.00 91.81 80 LEU A N 1
ATOM 623 C CA . LEU A 1 80 ? 15.820 -11.453 -16.304 1.00 91.81 80 LEU A CA 1
ATOM 624 C C . LEU A 1 80 ? 15.981 -11.468 -14.775 1.00 91.81 80 LEU A C 1
ATOM 626 O O . LEU A 1 80 ? 17.014 -11.068 -14.227 1.00 91.81 80 LEU A O 1
ATOM 630 N N . GLY A 1 81 ? 14.954 -11.962 -14.091 1.00 92.38 81 GLY A N 1
ATOM 631 C CA . GLY A 1 81 ? 14.897 -12.107 -12.641 1.00 92.38 81 GLY A CA 1
ATOM 632 C C . GLY A 1 81 ? 14.636 -10.823 -11.860 1.00 92.38 81 GLY A C 1
ATOM 633 O O . GLY A 1 81 ? 14.869 -10.814 -10.646 1.00 92.38 81 GLY A O 1
ATOM 634 N N . TYR A 1 82 ? 14.187 -9.745 -12.502 1.00 94.62 82 TYR A N 1
ATOM 635 C CA . TYR A 1 82 ? 13.801 -8.520 -11.805 1.00 94.62 82 TYR A CA 1
ATOM 636 C C . TYR A 1 82 ? 12.567 -8.715 -10.911 1.00 94.62 82 TYR A C 1
ATOM 638 O O . TYR A 1 82 ? 11.795 -9.667 -11.056 1.00 94.62 82 TYR A O 1
ATOM 646 N N . SER A 1 83 ? 12.386 -7.803 -9.963 1.00 95.69 83 SER A N 1
ATOM 647 C CA . SER A 1 83 ? 11.167 -7.697 -9.167 1.00 95.69 83 SER A CA 1
ATOM 648 C C . SER A 1 83 ? 10.659 -6.258 -9.153 1.00 95.69 83 SER A C 1
ATOM 650 O O . SER A 1 83 ? 11.453 -5.317 -9.231 1.00 95.69 83 SER A O 1
ATOM 652 N N . VAL A 1 84 ? 9.353 -6.092 -8.964 1.00 96.50 84 VAL A N 1
ATOM 653 C CA . VAL A 1 84 ? 8.707 -4.795 -8.736 1.00 96.50 84 VAL A CA 1
ATOM 654 C C . VAL A 1 84 ? 7.963 -4.837 -7.409 1.00 96.50 84 VAL A C 1
ATOM 656 O O . VAL A 1 84 ? 7.197 -5.767 -7.151 1.00 96.50 84 VAL A O 1
ATOM 659 N N . TYR A 1 85 ? 8.187 -3.821 -6.584 1.00 97.06 85 TYR A N 1
ATOM 660 C CA . TYR A 1 85 ? 7.524 -3.626 -5.301 1.00 97.06 85 TYR A CA 1
ATOM 661 C C . TYR A 1 85 ? 6.770 -2.304 -5.294 1.00 97.06 85 TYR A C 1
ATOM 663 O O . TYR A 1 85 ? 7.182 -1.345 -5.945 1.00 97.06 85 TYR A O 1
ATOM 671 N N . VAL A 1 86 ? 5.714 -2.237 -4.495 1.00 95.44 86 VAL A N 1
ATOM 672 C CA . VAL A 1 86 ? 5.049 -0.982 -4.142 1.00 95.44 86 VAL A CA 1
ATOM 673 C C . VAL A 1 86 ? 5.178 -0.790 -2.636 1.00 95.44 86 VAL A C 1
ATOM 675 O O . VAL A 1 86 ? 4.834 -1.682 -1.864 1.00 95.44 86 VAL A O 1
ATOM 678 N N . SER A 1 87 ? 5.726 0.348 -2.212 1.00 95.50 87 SER A N 1
ATOM 679 C CA . SER A 1 87 ? 6.051 0.625 -0.808 1.00 95.50 87 SER A CA 1
ATOM 680 C C . SER A 1 87 ? 5.627 2.033 -0.398 1.00 95.50 87 SER A C 1
ATOM 682 O O . SER A 1 87 ? 5.585 2.955 -1.212 1.00 95.50 87 SER A O 1
ATOM 684 N N . ASN A 1 88 ? 5.328 2.223 0.887 1.00 92.69 88 ASN A N 1
ATOM 685 C CA . ASN A 1 88 ? 5.141 3.551 1.483 1.00 92.69 88 ASN A CA 1
ATOM 686 C C . ASN A 1 88 ? 6.456 4.182 1.964 1.00 92.69 88 ASN A C 1
ATOM 688 O O . ASN A 1 88 ? 6.485 5.377 2.268 1.00 92.69 88 ASN A O 1
ATOM 692 N N . SER A 1 89 ? 7.544 3.412 1.988 1.00 94.88 89 SER A N 1
ATOM 693 C CA . SER A 1 89 ? 8.895 3.874 2.299 1.00 94.88 89 SER A CA 1
ATOM 694 C C . SER A 1 89 ? 9.821 3.692 1.090 1.00 94.88 89 SER A C 1
ATOM 696 O O . SER A 1 89 ? 9.465 3.082 0.083 1.00 94.88 89 SER A O 1
ATOM 698 N N . THR A 1 90 ? 11.038 4.221 1.184 1.00 93.94 90 THR A N 1
ATOM 699 C CA . THR A 1 90 ? 12.089 3.991 0.181 1.00 93.94 90 THR A CA 1
ATOM 700 C C . THR A 1 90 ? 12.737 2.606 0.303 1.00 93.94 90 THR A C 1
ATOM 702 O O . THR A 1 90 ? 13.607 2.266 -0.497 1.00 93.94 90 THR A O 1
ATOM 705 N N . ASN A 1 91 ? 12.334 1.801 1.291 1.00 94.06 91 ASN A N 1
ATOM 706 C CA . ASN A 1 91 ? 12.806 0.439 1.486 1.00 94.06 91 ASN A CA 1
ATOM 707 C C . ASN A 1 91 ? 11.819 -0.557 0.859 1.00 94.06 91 ASN A C 1
ATOM 709 O O . ASN A 1 91 ? 10.615 -0.522 1.119 1.00 94.06 91 ASN A O 1
ATOM 713 N N . ARG A 1 92 ? 12.343 -1.474 0.039 1.00 92.62 92 ARG A N 1
ATOM 714 C CA . ARG A 1 92 ? 11.537 -2.512 -0.619 1.00 92.62 92 ARG A CA 1
ATOM 715 C C . ARG A 1 92 ? 11.008 -3.568 0.350 1.00 92.62 92 ARG A C 1
ATOM 717 O O . ARG A 1 92 ? 9.970 -4.149 0.070 1.00 92.62 92 ARG A O 1
ATOM 724 N N . GLU A 1 93 ? 11.708 -3.811 1.459 1.00 94.19 93 GLU A N 1
ATOM 725 C CA . GLU A 1 93 ? 11.332 -4.855 2.425 1.00 94.19 93 GLU A CA 1
ATOM 726 C C . GLU A 1 93 ? 10.078 -4.471 3.236 1.00 94.19 93 GLU A C 1
ATOM 728 O O . GLU A 1 93 ? 9.404 -5.344 3.771 1.00 94.19 93 GLU A O 1
ATOM 733 N N . ASP A 1 94 ? 9.727 -3.179 3.274 1.00 95.00 94 ASP A N 1
ATOM 734 C CA . ASP A 1 94 ? 8.484 -2.680 3.885 1.00 95.00 94 ASP A CA 1
ATOM 735 C C . ASP A 1 94 ? 7.290 -2.735 2.907 1.00 95.00 94 ASP A C 1
ATOM 737 O O . ASP A 1 94 ? 6.163 -2.386 3.263 1.00 95.00 94 ASP A O 1
ATOM 741 N N . GLY A 1 95 ? 7.551 -3.081 1.643 1.00 94.38 95 GLY A N 1
ATOM 742 C CA . GLY A 1 95 ? 6.593 -3.006 0.547 1.00 94.38 95 GLY A CA 1
ATOM 743 C C . GLY A 1 95 ? 5.925 -4.334 0.206 1.00 94.38 95 GLY A C 1
ATOM 744 O O . GLY A 1 95 ? 6.299 -5.409 0.671 1.00 94.38 95 GLY A O 1
ATOM 745 N N . VAL A 1 96 ? 4.945 -4.255 -0.689 1.00 95.25 96 VAL A N 1
ATOM 746 C CA . VAL A 1 96 ? 4.275 -5.411 -1.287 1.00 95.25 96 VAL A CA 1
ATOM 747 C C . VAL A 1 96 ? 5.011 -5.810 -2.565 1.00 95.25 96 VAL A C 1
ATOM 749 O O . VAL A 1 96 ? 5.224 -4.976 -3.448 1.00 95.25 96 VAL A O 1
ATOM 752 N N . LEU A 1 97 ? 5.389 -7.086 -2.682 1.00 96.31 97 LEU A N 1
ATOM 753 C CA . LEU A 1 97 ? 5.940 -7.655 -3.914 1.00 96.31 97 LEU A CA 1
ATOM 754 C C . LEU A 1 97 ? 4.825 -7.789 -4.959 1.00 96.31 97 LEU A C 1
ATOM 756 O O . LEU A 1 97 ? 3.988 -8.682 -4.867 1.00 96.31 97 LEU A O 1
ATOM 760 N N . CYS A 1 98 ? 4.837 -6.915 -5.961 1.00 95.50 98 CYS A N 1
ATOM 761 C CA . CYS A 1 98 ? 3.851 -6.893 -7.039 1.00 95.50 98 CYS A CA 1
ATOM 762 C C . CYS A 1 98 ? 4.181 -7.871 -8.165 1.00 95.50 98 CYS A C 1
ATOM 764 O O . CYS A 1 98 ? 3.291 -8.447 -8.783 1.00 95.50 98 CYS A O 1
ATOM 766 N N . PHE A 1 99 ? 5.468 -8.034 -8.465 1.00 96.25 99 PHE A N 1
ATOM 767 C CA . PHE A 1 99 ? 5.910 -8.890 -9.554 1.00 96.25 99 PHE A CA 1
ATOM 768 C C . PHE A 1 99 ? 7.301 -9.439 -9.280 1.00 96.25 99 PHE A C 1
ATOM 770 O O . PHE A 1 99 ? 8.184 -8.712 -8.821 1.00 96.25 99 PHE A O 1
ATOM 777 N N . LYS A 1 100 ? 7.505 -10.710 -9.621 1.00 95.12 100 LYS A N 1
ATOM 778 C CA . LYS A 1 100 ? 8.816 -11.346 -9.650 1.00 95.12 100 LYS A CA 1
ATOM 779 C C . LYS A 1 100 ? 8.952 -12.148 -10.931 1.00 95.12 100 LYS A C 1
ATOM 781 O O . LYS A 1 100 ? 8.237 -13.131 -11.117 1.00 95.12 100 LYS A O 1
ATOM 786 N N . ASP A 1 101 ? 9.918 -11.778 -11.760 1.00 94.00 101 ASP A N 1
ATOM 787 C CA . ASP A 1 101 ? 10.310 -12.640 -12.862 1.00 94.00 101 ASP A CA 1
ATOM 788 C C . ASP A 1 101 ? 11.007 -13.894 -12.316 1.00 94.00 101 ASP A C 1
ATOM 790 O O . ASP A 1 101 ? 12.014 -13.824 -11.602 1.00 94.00 101 ASP A O 1
ATOM 794 N N . THR A 1 102 ? 10.430 -15.043 -12.652 1.00 90.94 102 THR A N 1
ATOM 795 C CA . THR A 1 102 ? 10.979 -16.380 -12.394 1.00 90.94 102 THR A CA 1
ATOM 796 C C . THR A 1 102 ? 10.959 -17.279 -13.630 1.00 90.94 102 THR A C 1
ATOM 798 O O . THR A 1 102 ? 11.565 -18.347 -13.602 1.00 90.94 102 THR A O 1
ATOM 801 N N . ASN A 1 103 ? 10.286 -16.852 -14.702 1.00 91.06 103 ASN A N 1
ATOM 802 C CA . ASN A 1 103 ? 9.902 -17.713 -15.820 1.00 91.06 103 ASN A CA 1
ATOM 803 C C . ASN A 1 103 ? 10.350 -17.169 -17.176 1.00 91.06 103 ASN A C 1
ATOM 805 O O . ASN A 1 103 ? 10.322 -17.913 -18.159 1.00 91.06 103 ASN A O 1
ATOM 809 N N . TYR A 1 104 ? 10.718 -15.891 -17.271 1.00 92.56 104 TYR A N 1
ATOM 810 C CA . TYR A 1 104 ? 11.144 -15.349 -18.545 1.00 92.56 104 TYR A CA 1
ATOM 811 C C . TYR A 1 104 ? 12.515 -15.888 -18.947 1.00 92.56 104 TYR A C 1
ATOM 813 O O . TYR A 1 104 ? 13.393 -16.190 -18.139 1.00 92.56 104 TYR A O 1
ATOM 821 N N . THR A 1 105 ? 12.684 -15.998 -20.255 1.00 92.19 105 THR A N 1
ATOM 822 C CA . THR A 1 105 ? 13.934 -16.330 -20.929 1.00 92.19 105 THR A CA 1
ATOM 823 C C . THR A 1 105 ? 14.290 -15.173 -21.854 1.00 92.19 105 THR A C 1
ATOM 825 O O . THR A 1 105 ? 13.479 -14.267 -22.046 1.00 92.19 105 THR A O 1
ATOM 828 N N . ARG A 1 106 ? 15.472 -15.202 -22.481 1.00 89.69 106 ARG A N 1
ATOM 829 C CA . ARG A 1 106 ? 15.832 -14.183 -23.483 1.00 89.69 106 ARG A CA 1
ATOM 830 C C . ARG A 1 106 ? 14.809 -14.086 -24.617 1.00 89.69 106 ARG A C 1
ATOM 832 O O . ARG A 1 106 ? 14.533 -12.988 -25.069 1.00 89.69 106 ARG A O 1
ATOM 839 N N . ALA A 1 107 ? 14.219 -15.218 -25.001 1.00 88.56 107 ALA A N 1
ATOM 840 C CA . ALA A 1 107 ? 13.223 -15.304 -26.062 1.00 88.56 107 ALA A CA 1
ATOM 841 C C . ALA A 1 107 ? 11.843 -14.762 -25.667 1.00 88.56 107 ALA A C 1
ATOM 843 O O . ALA A 1 107 ? 11.060 -14.384 -26.530 1.00 88.56 107 ALA A O 1
ATOM 844 N N . THR A 1 108 ? 11.496 -14.833 -24.376 1.00 91.12 108 THR A N 1
ATOM 845 C CA . THR A 1 108 ? 10.101 -14.709 -23.918 1.00 91.12 108 THR A CA 1
ATOM 846 C C . THR A 1 108 ? 9.826 -13.485 -23.059 1.00 91.12 108 THR A C 1
ATOM 848 O O . THR A 1 108 ? 8.661 -13.223 -22.765 1.00 91.12 108 THR A O 1
ATOM 851 N N . ILE A 1 109 ? 10.854 -12.747 -22.634 1.00 89.62 109 ILE A N 1
ATOM 852 C CA . ILE A 1 109 ? 10.666 -11.519 -21.860 1.00 89.62 109 ILE A CA 1
ATOM 853 C C . ILE A 1 109 ? 9.996 -10.435 -22.733 1.00 89.62 109 ILE A C 1
ATOM 855 O O . ILE A 1 109 ? 10.549 -10.063 -23.770 1.00 89.62 109 ILE A O 1
ATOM 859 N N . PRO A 1 110 ? 8.810 -9.922 -22.349 1.00 88.50 110 PRO A N 1
ATOM 860 C CA . PRO A 1 110 ? 8.075 -8.976 -23.178 1.00 88.50 110 PRO A CA 1
ATOM 861 C C . PRO A 1 110 ? 8.560 -7.533 -22.984 1.00 88.50 110 PRO A C 1
ATOM 863 O O . PRO A 1 110 ? 8.963 -7.127 -21.893 1.00 88.50 110 PRO A O 1
ATOM 866 N N . ASN A 1 111 ? 8.439 -6.725 -24.036 1.00 83.06 111 ASN A N 1
ATOM 867 C CA . ASN A 1 111 ? 8.659 -5.282 -23.991 1.00 83.06 111 ASN A CA 1
ATOM 868 C C . ASN A 1 111 ? 7.537 -4.555 -24.767 1.00 83.06 111 ASN A C 1
ATOM 870 O O . ASN A 1 111 ? 7.503 -4.669 -25.993 1.00 83.06 111 ASN A O 1
ATOM 874 N N . PRO A 1 112 ? 6.620 -3.828 -24.099 1.00 87.50 112 PRO A N 1
ATOM 875 C CA . PRO A 1 112 ? 6.567 -3.576 -22.655 1.00 87.50 112 PRO A CA 1
ATOM 876 C C . PRO A 1 112 ? 6.079 -4.790 -21.846 1.00 87.50 112 PRO A C 1
ATOM 878 O O . PRO A 1 112 ? 5.404 -5.677 -22.369 1.00 87.50 112 PRO A O 1
ATOM 881 N N . THR A 1 113 ? 6.382 -4.809 -20.544 1.00 90.38 113 THR A N 1
ATOM 882 C CA . THR A 1 113 ? 5.762 -5.746 -19.592 1.00 90.38 113 THR A CA 1
ATOM 883 C C . THR A 1 113 ? 4.666 -5.039 -18.794 1.00 90.38 113 THR A C 1
ATOM 885 O O . THR A 1 113 ? 4.953 -4.097 -18.059 1.00 90.38 113 THR A O 1
ATOM 888 N N . ASN A 1 114 ? 3.428 -5.531 -18.877 1.00 92.56 114 ASN A N 1
ATOM 889 C CA . ASN A 1 114 ? 2.302 -5.009 -18.099 1.00 92.56 114 ASN A CA 1
ATOM 890 C C . ASN A 1 114 ? 2.143 -5.793 -16.791 1.00 92.56 114 ASN A C 1
ATOM 892 O O . ASN A 1 114 ? 2.000 -7.015 -16.811 1.00 92.56 114 ASN A O 1
ATOM 896 N N . ILE A 1 115 ? 2.149 -5.090 -15.656 1.00 92.25 115 ILE A N 1
ATOM 897 C CA . ILE A 1 115 ? 2.011 -5.676 -14.317 1.00 92.25 115 ILE A CA 1
ATOM 898 C C . ILE A 1 115 ? 0.735 -5.137 -13.677 1.00 92.25 115 ILE A C 1
ATOM 900 O O . ILE A 1 115 ? 0.610 -3.938 -13.442 1.00 92.25 115 ILE A O 1
ATOM 904 N N . THR A 1 116 ? -0.199 -6.026 -13.347 1.00 89.06 116 THR A N 1
ATOM 905 C CA . THR A 1 116 ? -1.378 -5.666 -12.557 1.00 89.06 116 THR A CA 1
ATOM 906 C C . THR A 1 116 ? -1.052 -5.829 -11.078 1.00 89.06 116 THR A C 1
ATOM 908 O O . THR A 1 116 ? -0.912 -6.947 -10.591 1.00 89.06 116 THR A O 1
ATOM 911 N N . CYS A 1 117 ? -0.933 -4.714 -10.360 1.00 87.12 117 CYS A N 1
ATOM 912 C CA . CYS A 1 117 ? -0.772 -4.713 -8.910 1.00 87.12 117 CYS A CA 1
ATOM 913 C C . CYS A 1 117 ? -1.639 -3.622 -8.294 1.00 87.12 117 CYS A C 1
ATOM 915 O O . CYS A 1 117 ? -1.371 -2.436 -8.466 1.00 87.12 117 CYS A O 1
ATOM 917 N N . VAL A 1 118 ? -2.686 -4.033 -7.584 1.00 80.31 118 VAL A N 1
ATOM 918 C CA . VAL A 1 118 ? -3.609 -3.114 -6.917 1.00 80.31 118 VAL A CA 1
ATOM 919 C C . VAL A 1 118 ? -3.230 -3.059 -5.447 1.00 80.31 118 VAL A C 1
ATOM 921 O O . VAL A 1 118 ? -3.576 -3.942 -4.668 1.00 80.31 118 VAL A O 1
ATOM 924 N N . THR A 1 119 ? -2.458 -2.044 -5.074 1.00 83.75 119 THR A N 1
ATOM 925 C CA . THR A 1 119 ? -2.068 -1.811 -3.684 1.00 83.75 119 THR A CA 1
ATOM 926 C C . THR A 1 119 ? -1.788 -0.334 -3.449 1.00 83.75 119 THR A C 1
ATOM 928 O O . THR A 1 119 ? -1.592 0.440 -4.386 1.00 83.75 119 THR A O 1
ATOM 931 N N . HIS A 1 120 ? -1.779 0.062 -2.183 1.00 80.31 120 HIS A N 1
ATOM 932 C CA . HIS A 1 120 ? -1.432 1.411 -1.785 1.00 80.31 120 HIS A CA 1
ATOM 933 C C . HIS A 1 120 ? 0.082 1.537 -1.566 1.00 80.31 120 HIS A C 1
ATOM 935 O O . HIS A 1 120 ? 0.684 0.775 -0.808 1.00 80.31 120 HIS A O 1
ATOM 941 N N . GLY A 1 121 ? 0.692 2.546 -2.184 1.00 87.75 121 GLY A N 1
ATOM 942 C CA . GLY A 1 121 ? 2.081 2.899 -1.938 1.00 87.75 121 GLY A CA 1
ATOM 943 C C . GLY A 1 121 ? 2.431 4.284 -2.451 1.00 87.75 121 GLY A C 1
ATOM 944 O O . GLY A 1 121 ? 1.718 4.876 -3.260 1.00 87.75 121 GLY A O 1
ATOM 945 N N . ARG A 1 122 ? 3.566 4.789 -1.978 1.00 89.88 122 ARG A N 1
ATOM 946 C CA . ARG A 1 122 ? 4.154 6.064 -2.401 1.00 89.88 122 ARG A CA 1
ATOM 947 C C . ARG A 1 122 ? 5.283 5.881 -3.414 1.00 89.88 122 ARG A C 1
ATOM 949 O O . ARG A 1 122 ? 5.575 6.802 -4.171 1.00 89.88 122 ARG A O 1
ATOM 956 N N . TYR A 1 123 ? 5.917 4.715 -3.411 1.00 94.62 123 TYR A N 1
ATOM 957 C CA . TYR A 1 123 ? 7.074 4.391 -4.228 1.00 94.62 123 TYR A CA 1
ATOM 958 C C . TYR A 1 123 ? 6.810 3.102 -4.997 1.00 94.62 123 TYR A C 1
ATOM 960 O O . TYR A 1 123 ? 6.385 2.105 -4.413 1.00 94.62 123 TYR A O 1
ATOM 968 N N . VAL A 1 124 ? 7.119 3.115 -6.291 1.00 95.62 124 VAL A N 1
ATOM 969 C CA . VAL A 1 124 ? 7.309 1.901 -7.086 1.00 95.62 124 VAL A CA 1
ATOM 970 C C . VAL A 1 124 ? 8.806 1.626 -7.125 1.00 95.62 124 VAL A C 1
ATOM 972 O O . VAL A 1 124 ? 9.590 2.501 -7.487 1.00 95.62 124 VAL A O 1
ATOM 975 N N . ILE A 1 125 ? 9.214 0.431 -6.711 1.00 96.00 125 ILE A N 1
ATOM 976 C CA . ILE A 1 125 ? 10.621 0.054 -6.585 1.00 96.00 125 ILE A CA 1
ATOM 977 C C . ILE A 1 125 ? 10.895 -1.113 -7.524 1.00 96.00 125 ILE A C 1
ATOM 979 O O . ILE A 1 125 ? 10.469 -2.242 -7.279 1.00 96.00 125 ILE A O 1
ATOM 983 N N . TYR A 1 126 ? 11.650 -0.841 -8.583 1.00 95.81 126 TYR A N 1
ATOM 984 C CA . TYR A 1 126 ? 12.246 -1.871 -9.421 1.00 95.81 126 TYR A CA 1
ATOM 985 C C . TYR A 1 126 ? 13.564 -2.334 -8.800 1.00 95.81 126 TYR A C 1
ATOM 987 O O . TYR A 1 126 ? 14.414 -1.523 -8.432 1.00 95.81 126 TYR A O 1
ATOM 995 N N . THR A 1 127 ? 13.762 -3.645 -8.703 1.00 94.06 127 THR A N 1
ATOM 996 C CA . THR A 1 127 ? 15.036 -4.217 -8.268 1.00 94.06 127 THR A CA 1
ATOM 997 C C . THR A 1 127 ? 15.459 -5.314 -9.221 1.00 94.06 127 THR A C 1
ATOM 999 O O . THR A 1 127 ? 14.689 -6.207 -9.568 1.00 94.06 127 THR A O 1
ATOM 1002 N N . ASN A 1 128 ? 16.731 -5.290 -9.583 1.00 92.25 128 ASN A N 1
ATOM 1003 C CA . ASN A 1 128 ? 17.359 -6.369 -10.310 1.00 92.25 128 ASN A CA 1
ATOM 1004 C C . ASN A 1 128 ? 18.654 -6.731 -9.592 1.00 92.25 128 ASN A C 1
ATOM 1006 O O . ASN A 1 128 ? 19.564 -5.913 -9.504 1.00 92.25 128 ASN A O 1
ATOM 1010 N N . ASN A 1 129 ? 18.715 -7.935 -9.025 1.00 89.00 129 ASN A N 1
ATOM 1011 C CA . ASN A 1 129 ? 19.841 -8.364 -8.199 1.00 89.00 129 ASN A CA 1
ATOM 1012 C C . ASN A 1 129 ? 20.516 -9.604 -8.794 1.00 89.00 129 ASN A C 1
ATOM 1014 O O . ASN A 1 129 ? 19.873 -10.482 -9.372 1.00 89.00 129 ASN A O 1
ATOM 1018 N N . ARG A 1 130 ? 21.835 -9.682 -8.605 1.00 87.31 130 ARG A N 1
ATOM 1019 C CA . ARG A 1 130 ? 22.689 -10.832 -8.927 1.00 87.31 130 ARG A CA 1
ATOM 1020 C C . ARG A 1 130 ? 23.533 -11.120 -7.690 1.00 87.31 130 ARG A C 1
ATOM 1022 O O . ARG A 1 130 ? 24.479 -10.391 -7.420 1.00 87.31 130 ARG A O 1
ATOM 1029 N N . THR A 1 131 ? 23.109 -12.082 -6.872 1.00 78.81 131 THR A N 1
ATOM 1030 C CA . THR A 1 131 ? 23.691 -12.273 -5.531 1.00 78.81 131 THR A CA 1
ATOM 1031 C C . THR A 1 131 ? 24.635 -13.464 -5.453 1.00 78.81 131 THR A C 1
ATOM 1033 O O . THR A 1 131 ? 25.716 -13.319 -4.894 1.00 78.81 131 THR A O 1
ATOM 1036 N N . HIS A 1 132 ? 24.272 -14.617 -6.027 1.00 81.00 132 HIS A N 1
ATOM 1037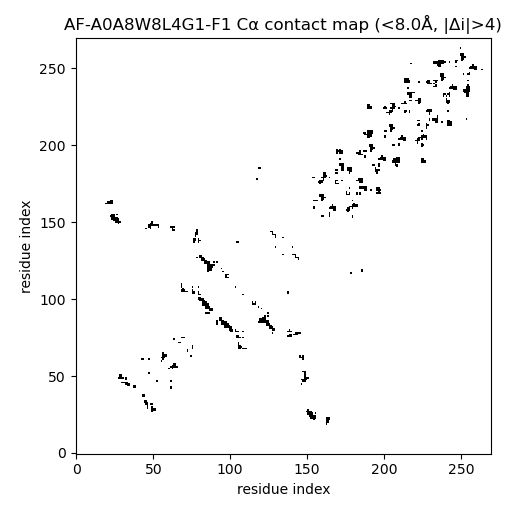 C CA . HIS A 1 132 ? 25.086 -15.832 -5.927 1.00 81.00 132 HIS A CA 1
ATOM 1038 C C . HIS A 1 132 ? 25.115 -16.609 -7.253 1.00 81.00 132 HIS A C 1
ATOM 1040 O O . HIS A 1 132 ? 24.054 -17.019 -7.727 1.00 81.00 132 HIS A O 1
ATOM 1046 N N . PRO A 1 133 ? 26.297 -16.821 -7.862 1.00 84.12 133 PRO A N 1
ATOM 1047 C CA . PRO A 1 133 ? 26.444 -17.712 -9.009 1.00 84.12 133 PRO A CA 1
ATOM 1048 C C . PRO A 1 133 ? 26.360 -19.198 -8.587 1.00 84.12 133 PRO A C 1
ATOM 1050 O O . PRO A 1 133 ? 26.678 -19.520 -7.440 1.00 84.12 133 PRO A O 1
ATOM 1053 N N . PRO A 1 134 ? 26.006 -20.121 -9.505 1.00 88.44 134 PRO A N 1
ATOM 1054 C CA . PRO A 1 134 ? 25.666 -19.882 -10.909 1.00 88.44 134 PRO A CA 1
ATOM 1055 C C . PRO A 1 134 ? 24.252 -19.305 -11.077 1.00 88.44 134 PRO A C 1
ATOM 1057 O O . PRO A 1 134 ? 23.313 -19.720 -10.405 1.00 88.44 134 PRO A O 1
ATOM 1060 N N . TYR A 1 135 ? 24.099 -18.350 -11.997 1.00 88.19 135 TYR A N 1
ATOM 1061 C CA . TYR A 1 135 ? 22.786 -17.794 -12.337 1.00 88.19 135 TYR A CA 1
ATOM 1062 C C . TYR A 1 135 ? 22.020 -18.728 -13.285 1.00 88.19 135 TYR A C 1
ATOM 1064 O O . TYR A 1 135 ? 22.658 -19.502 -14.008 1.00 88.19 135 TYR A O 1
ATOM 1072 N N . PRO A 1 136 ? 20.674 -18.650 -13.326 1.00 88.88 136 PRO A N 1
ATOM 1073 C CA . PRO A 1 136 ? 19.889 -19.391 -14.307 1.00 88.88 136 PRO A CA 1
ATOM 1074 C C . PRO A 1 136 ? 20.337 -19.096 -15.745 1.00 88.88 136 PRO A C 1
ATOM 1076 O O . PRO A 1 136 ? 20.876 -18.027 -16.050 1.00 88.88 136 PRO A O 1
ATOM 1079 N N . ALA A 1 137 ? 20.115 -20.056 -16.644 1.00 88.88 137 ALA A N 1
ATOM 1080 C CA . ALA A 1 137 ? 20.522 -19.938 -18.039 1.00 88.88 137 ALA A CA 1
ATOM 1081 C C . ALA A 1 137 ? 19.948 -18.666 -18.694 1.00 88.88 137 ALA A C 1
ATOM 1083 O O . ALA A 1 137 ? 18.800 -18.291 -18.469 1.00 88.88 137 ALA A O 1
ATOM 1084 N N . GLY A 1 138 ? 20.765 -17.985 -19.500 1.00 88.62 138 GLY A N 1
ATOM 1085 C CA . GLY A 1 138 ? 20.382 -16.747 -20.183 1.00 88.62 138 GLY A CA 1
ATOM 1086 C C . GLY A 1 138 ? 20.555 -15.468 -19.356 1.00 88.62 138 GLY A C 1
ATOM 1087 O O . GLY A 1 138 ? 20.629 -14.391 -19.952 1.00 88.62 138 GLY A O 1
ATOM 1088 N N . TYR A 1 139 ? 20.710 -15.544 -18.032 1.00 91.56 139 TYR A N 1
ATOM 1089 C CA . TYR A 1 139 ? 20.926 -14.358 -17.200 1.00 91.56 139 TYR A CA 1
ATOM 1090 C C . TYR A 1 139 ? 22.262 -13.685 -17.538 1.00 91.56 139 TYR A C 1
ATOM 1092 O O . TYR A 1 139 ? 23.276 -14.337 -17.792 1.00 91.56 139 TYR A O 1
ATOM 1100 N N . SER A 1 140 ? 22.272 -12.354 -17.519 1.00 90.62 140 SER A N 1
ATOM 1101 C CA . SER A 1 140 ? 23.504 -11.567 -17.517 1.00 90.62 140 SER A CA 1
ATOM 1102 C C . SER A 1 140 ? 24.310 -11.815 -16.236 1.00 90.62 140 SER A C 1
ATOM 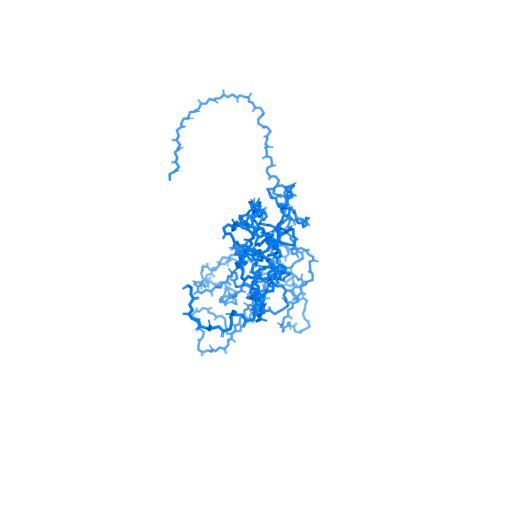1104 O O . SER A 1 140 ? 23.737 -11.969 -15.153 1.00 90.62 140 SER A O 1
ATOM 1106 N N . GLN A 1 141 ? 25.642 -11.789 -16.357 1.00 89.19 141 GLN A N 1
ATOM 1107 C CA . GLN A 1 141 ? 26.578 -11.891 -15.229 1.00 89.19 141 GLN A CA 1
ATOM 1108 C C . GLN A 1 141 ? 26.475 -10.703 -14.260 1.00 89.19 141 GLN A C 1
ATOM 1110 O O . GLN A 1 141 ? 26.729 -10.864 -13.067 1.00 89.19 141 GLN A O 1
ATOM 1115 N N . TYR A 1 142 ? 26.083 -9.531 -14.765 1.00 87.81 142 TYR 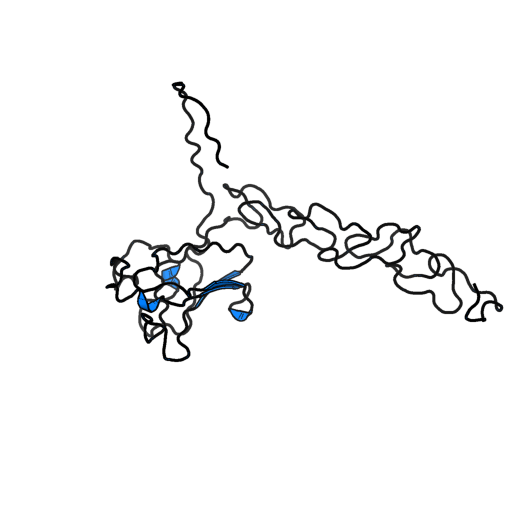A N 1
ATOM 1116 C CA . TYR A 1 142 ? 25.891 -8.309 -13.984 1.00 87.81 142 TYR A CA 1
ATOM 1117 C C . TYR A 1 142 ? 24.414 -7.915 -13.933 1.00 87.81 142 TYR A C 1
ATOM 1119 O O . TYR A 1 142 ? 23.651 -8.205 -14.862 1.00 87.81 142 TYR A O 1
ATOM 1127 N N . ALA A 1 143 ? 24.030 -7.252 -12.842 1.00 88.50 143 ALA A N 1
ATOM 1128 C CA . ALA A 1 143 ? 22.720 -6.637 -12.688 1.00 88.50 143 ALA A CA 1
ATOM 1129 C C . ALA A 1 143 ? 22.702 -5.273 -13.383 1.00 88.50 143 ALA A C 1
ATOM 1131 O O . ALA A 1 143 ? 23.606 -4.466 -13.171 1.00 88.50 143 ALA A O 1
ATOM 1132 N N . PHE A 1 144 ? 21.657 -5.014 -14.164 1.00 86.62 144 PHE A N 1
ATOM 1133 C CA . PHE A 1 144 ? 21.437 -3.723 -14.808 1.00 86.62 144 PHE A CA 1
ATOM 1134 C C . PHE A 1 144 ? 20.016 -3.240 -14.542 1.00 86.62 144 PHE A C 1
ATOM 1136 O O . PHE A 1 144 ? 19.078 -4.038 -14.463 1.00 86.62 144 PHE A O 1
ATOM 1143 N N . ASN A 1 145 ? 19.866 -1.926 -14.434 1.00 82.31 145 ASN A N 1
ATOM 1144 C CA . ASN A 1 145 ? 18.579 -1.255 -14.341 1.00 82.31 145 ASN A CA 1
ATOM 1145 C C . ASN A 1 145 ? 18.482 -0.334 -15.567 1.00 82.31 145 ASN A C 1
ATOM 1147 O O . ASN A 1 145 ? 18.602 0.876 -15.439 1.00 82.31 145 ASN A O 1
ATOM 1151 N N . ASP A 1 146 ? 18.351 -0.937 -16.752 1.00 80.94 146 ASP A N 1
ATOM 1152 C CA . ASP A 1 146 ? 18.332 -0.257 -18.062 1.00 80.94 146 ASP A CA 1
ATOM 1153 C C . ASP A 1 146 ? 16.880 0.068 -18.496 1.00 80.94 146 ASP A C 1
ATOM 1155 O O . ASP A 1 146 ? 16.517 -0.045 -19.668 1.00 80.94 146 ASP A O 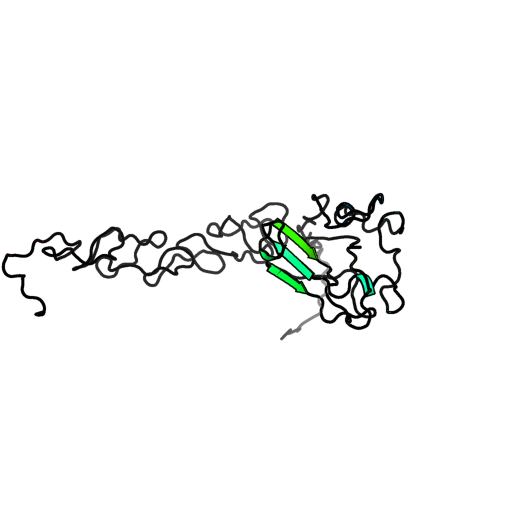1
ATOM 1159 N N . ILE A 1 147 ? 16.003 0.384 -17.532 1.00 85.12 147 ILE A N 1
ATOM 1160 C CA . ILE A 1 147 ? 14.575 0.641 -17.787 1.00 85.12 147 ILE A CA 1
ATOM 1161 C C . ILE A 1 147 ? 14.447 1.853 -18.709 1.00 85.12 147 ILE A C 1
ATOM 1163 O O . ILE A 1 147 ? 14.940 2.925 -18.378 1.00 85.12 147 ILE A O 1
ATOM 1167 N N . CYS A 1 148 ? 13.767 1.674 -19.844 1.00 80.94 148 CYS A N 1
ATOM 1168 C CA . CYS A 1 148 ? 13.534 2.761 -20.796 1.00 80.94 148 CYS A CA 1
ATOM 1169 C C . CYS A 1 148 ? 12.421 3.700 -20.342 1.00 80.94 148 CYS A C 1
ATOM 1171 O O . CYS A 1 148 ? 12.560 4.900 -20.480 1.00 80.94 148 CYS A O 1
ATOM 1173 N N . GLU A 1 149 ? 11.322 3.148 -19.835 1.00 88.19 149 GLU A N 1
ATOM 1174 C CA . GLU A 1 149 ? 10.172 3.917 -19.368 1.00 88.19 149 GLU A CA 1
ATOM 1175 C C . GLU A 1 149 ? 9.416 3.079 -18.328 1.00 88.19 149 GLU A C 1
ATOM 1177 O O . GLU A 1 149 ? 9.263 1.863 -18.482 1.00 88.19 149 GLU A O 1
ATOM 1182 N N . LEU A 1 150 ? 8.946 3.733 -17.271 1.00 91.38 150 LEU A N 1
ATOM 1183 C CA . LEU A 1 150 ? 8.058 3.207 -16.249 1.00 91.38 150 LEU A CA 1
ATOM 1184 C C . LEU A 1 150 ? 6.787 4.049 -16.241 1.00 91.38 150 LEU A C 1
ATOM 1186 O O . LEU A 1 150 ? 6.806 5.231 -15.906 1.00 91.38 150 LEU A O 1
ATOM 1190 N N . GLU A 1 151 ? 5.663 3.401 -16.520 1.00 92.19 151 GLU A N 1
ATOM 1191 C CA . GLU A 1 151 ? 4.355 4.038 -16.462 1.00 92.19 151 GLU A CA 1
ATOM 1192 C C . GLU A 1 151 ? 3.536 3.469 -15.313 1.00 92.19 151 GLU A C 1
ATOM 1194 O O . GLU A 1 151 ? 3.457 2.254 -15.122 1.00 92.19 151 GLU A O 1
ATOM 1199 N N . VAL A 1 152 ? 2.909 4.361 -14.550 1.00 92.31 152 VAL A N 1
ATOM 1200 C CA . VAL A 1 152 ? 2.007 4.000 -13.454 1.00 92.31 152 VAL A CA 1
ATOM 1201 C C . VAL A 1 152 ? 0.691 4.713 -13.691 1.00 92.31 152 VAL A C 1
ATOM 1203 O O . VAL A 1 152 ? 0.616 5.924 -13.527 1.00 92.31 152 VAL A O 1
ATOM 1206 N N . TYR A 1 153 ? -0.344 3.975 -14.076 1.00 89.19 153 TYR A N 1
ATOM 1207 C CA . TYR A 1 153 ? -1.644 4.561 -14.389 1.00 89.19 153 TYR A CA 1
ATOM 1208 C C . TYR A 1 153 ? -2.548 4.616 -13.161 1.00 89.19 153 TYR A C 1
ATOM 1210 O O . TYR A 1 153 ? -2.715 3.624 -12.451 1.00 89.19 153 TYR A O 1
ATOM 1218 N N . GLY A 1 154 ? -3.150 5.780 -12.926 1.00 89.38 154 GLY A N 1
ATOM 1219 C CA . GLY A 1 154 ? -4.137 5.966 -11.871 1.00 89.38 154 GLY A CA 1
ATOM 1220 C C . GLY A 1 154 ? -4.850 7.306 -11.965 1.00 89.38 154 GLY A C 1
ATOM 1221 O O . GLY A 1 154 ? -4.605 8.090 -12.882 1.00 89.38 154 GLY A O 1
ATOM 1222 N N . CYS A 1 155 ? -5.752 7.565 -11.019 1.00 89.50 155 CYS A N 1
ATOM 1223 C CA . CYS A 1 155 ? -6.478 8.827 -10.988 1.00 89.50 155 CYS A CA 1
ATOM 1224 C C . CYS A 1 155 ? -5.576 9.992 -10.554 1.00 89.50 155 CYS A C 1
ATOM 1226 O O . CYS A 1 155 ? -4.853 9.861 -9.561 1.00 89.50 155 CYS A O 1
ATOM 1228 N N . PRO A 1 156 ? -5.631 11.144 -11.250 1.00 87.44 156 PRO A N 1
ATOM 1229 C CA . PRO A 1 156 ? -4.757 12.282 -10.960 1.00 87.44 156 PRO A CA 1
ATOM 1230 C C . PRO A 1 156 ? -5.100 12.963 -9.632 1.00 87.44 156 PRO A C 1
ATOM 1232 O O . PRO A 1 156 ? -4.218 13.479 -8.942 1.00 87.44 156 PRO A O 1
ATOM 1235 N N . THR A 1 157 ? -6.380 12.939 -9.249 1.00 87.25 157 THR A N 1
ATOM 1236 C CA . THR A 1 157 ? -6.851 13.483 -7.973 1.00 87.25 157 THR A CA 1
ATOM 1237 C C . THR A 1 157 ? -7.015 12.355 -6.951 1.00 87.25 157 THR A C 1
ATOM 1239 O O . THR A 1 157 ? -7.763 11.409 -7.209 1.00 87.25 157 THR A O 1
ATOM 1242 N N . PRO A 1 158 ? -6.361 12.435 -5.776 1.00 87.00 158 PRO A N 1
ATOM 1243 C CA . PRO A 1 158 ? -6.565 11.472 -4.699 1.00 87.00 158 PRO A CA 1
ATOM 1244 C C . PRO A 1 158 ? -8.025 11.425 -4.238 1.00 87.00 158 PRO A C 1
ATOM 1246 O O . PRO A 1 158 ? -8.683 12.460 -4.149 1.00 87.00 158 PRO A O 1
ATOM 1249 N N . GLY A 1 159 ? -8.503 10.231 -3.887 1.00 90.81 159 GLY A N 1
ATOM 1250 C CA . GLY A 1 159 ? -9.859 10.035 -3.368 1.00 90.81 159 GLY A CA 1
ATOM 1251 C C . GLY A 1 159 ? -10.949 9.968 -4.433 1.00 90.81 159 GLY A C 1
ATOM 1252 O O . GLY A 1 159 ? -12.122 10.076 -4.088 1.00 90.81 159 GLY A O 1
ATOM 1253 N N . TYR A 1 160 ? -10.576 9.770 -5.699 1.00 92.56 160 TYR A N 1
ATOM 1254 C CA . TYR A 1 160 ? -11.505 9.520 -6.796 1.00 92.56 160 TYR A CA 1
ATOM 1255 C C . TYR A 1 160 ? -11.189 8.204 -7.512 1.00 92.56 160 TYR A C 1
ATOM 1257 O O . TYR A 1 160 ? -10.041 7.755 -7.533 1.00 92.56 160 TYR A O 1
ATOM 1265 N N . TYR A 1 161 ? -12.219 7.601 -8.100 1.00 92.88 161 TYR A N 1
ATOM 1266 C CA . TYR A 1 161 ? -12.166 6.349 -8.848 1.00 92.88 161 TYR A CA 1
ATOM 1267 C C . TYR A 1 161 ? -13.138 6.359 -10.042 1.00 92.88 161 TYR A C 1
ATOM 1269 O O . TYR A 1 161 ? -13.855 7.338 -10.286 1.00 92.88 161 TYR A O 1
ATOM 1277 N N . GLY A 1 162 ? -13.156 5.250 -10.780 1.00 90.75 162 GLY A N 1
ATOM 1278 C CA . GLY A 1 162 ? -13.967 5.029 -11.973 1.00 90.75 162 GLY A CA 1
ATOM 1279 C C . GLY A 1 162 ? -13.191 5.324 -13.254 1.00 90.75 162 GLY A C 1
ATOM 1280 O O . GLY A 1 162 ? -12.099 5.889 -13.210 1.00 90.75 162 GLY A O 1
ATOM 1281 N N . GLU A 1 163 ? -13.770 4.953 -14.398 1.00 87.44 163 GLU A N 1
ATOM 1282 C CA . GLU A 1 163 ? -13.136 5.097 -15.723 1.00 87.44 163 GLU A CA 1
ATOM 1283 C C . GLU A 1 163 ? -12.715 6.546 -16.025 1.00 87.44 163 GLU A C 1
ATOM 1285 O O . GLU A 1 163 ? -11.647 6.780 -16.592 1.00 87.44 163 GLU A O 1
ATOM 1290 N N . ASP A 1 164 ? -13.517 7.506 -15.548 1.00 89.12 164 ASP A N 1
ATOM 1291 C CA . ASP A 1 164 ? -13.304 8.945 -15.721 1.00 89.12 164 ASP A CA 1
ATOM 1292 C C . ASP A 1 164 ? -12.779 9.651 -14.452 1.00 89.12 164 ASP A C 1
ATOM 1294 O O . ASP A 1 164 ? -12.840 10.878 -14.353 1.00 89.12 164 ASP A O 1
ATOM 1298 N N . CYS A 1 165 ? -12.327 8.909 -13.429 1.00 91.56 165 CYS A N 1
ATOM 1299 C CA . CYS A 1 165 ? -11.808 9.460 -12.163 1.00 91.56 165 CYS A CA 1
ATOM 1300 C C . CYS A 1 165 ? -12.694 10.544 -11.520 1.00 91.56 165 CYS A C 1
ATOM 1302 O O . CYS A 1 165 ? -12.207 11.518 -10.944 1.00 91.56 165 CYS A O 1
ATOM 1304 N N . SER A 1 166 ? -14.010 10.375 -11.640 1.00 92.56 166 SER A N 1
ATOM 1305 C CA . SER A 1 166 ? -15.011 11.377 -11.261 1.00 92.56 166 SER A CA 1
ATOM 1306 C C . SER A 1 166 ? -15.872 10.943 -10.072 1.00 92.56 166 SER A C 1
ATOM 1308 O O . SER A 1 166 ? -16.596 11.762 -9.507 1.00 92.56 166 SER A O 1
ATOM 1310 N N . LEU A 1 167 ? -15.796 9.672 -9.661 1.00 94.44 167 LEU A N 1
ATOM 1311 C CA . LEU A 1 167 ? -16.548 9.154 -8.520 1.00 94.44 167 LEU A CA 1
ATOM 1312 C C . LEU A 1 167 ? -15.716 9.301 -7.241 1.00 94.44 167 LEU A C 1
ATOM 1314 O O . LEU A 1 167 ? -14.584 8.823 -7.217 1.00 94.44 167 LEU A O 1
ATOM 1318 N N . PRO A 1 168 ? -16.230 9.936 -6.175 1.00 95.56 168 PRO A N 1
ATOM 1319 C CA . PRO A 1 168 ? -15.497 10.050 -4.921 1.00 95.56 168 PRO A CA 1
ATOM 1320 C C . PRO A 1 168 ? -15.439 8.696 -4.211 1.00 95.56 168 PRO A C 1
ATOM 1322 O O . PRO A 1 168 ? -16.439 7.979 -4.154 1.00 95.56 168 PRO A O 1
ATOM 1325 N N . CYS A 1 169 ? -14.289 8.363 -3.626 1.00 95.94 169 CYS A N 1
ATOM 1326 C CA . CYS A 1 169 ? -14.144 7.175 -2.792 1.00 95.94 169 CYS A CA 1
ATOM 1327 C C . CYS A 1 169 ? -15.161 7.180 -1.636 1.00 95.94 169 CYS A C 1
ATOM 1329 O O . CYS A 1 169 ? -15.498 8.252 -1.119 1.00 95.94 169 CYS A O 1
ATOM 1331 N N . PRO A 1 170 ? -15.627 5.998 -1.189 1.00 96.62 170 PRO A N 1
ATOM 1332 C CA . PRO A 1 170 ? -16.513 5.902 -0.036 1.00 96.62 170 PRO A CA 1
ATOM 1333 C C . PRO A 1 170 ? -15.958 6.626 1.200 1.00 96.62 170 PRO A C 1
ATOM 1335 O O . PRO A 1 170 ? -14.766 6.561 1.506 1.00 96.62 170 PRO A O 1
ATOM 1338 N N . GLN A 1 171 ? -16.844 7.301 1.934 1.00 95.56 171 GLN A N 1
ATOM 1339 C CA . GLN A 1 171 ? -16.482 8.222 3.019 1.00 95.56 171 GLN A CA 1
ATOM 1340 C C . GLN A 1 171 ? -15.644 7.570 4.130 1.00 95.56 171 GLN A C 1
ATOM 1342 O O . GLN A 1 171 ? -14.747 8.201 4.683 1.00 95.56 171 GLN A O 1
ATOM 1347 N N . ASN A 1 172 ? -15.943 6.314 4.458 1.00 96.81 172 ASN A N 1
ATOM 1348 C CA . ASN A 1 172 ? -15.326 5.597 5.573 1.00 96.81 172 ASN A CA 1
ATOM 1349 C C . ASN A 1 172 ? -14.131 4.734 5.142 1.00 96.81 172 ASN A C 1
ATOM 1351 O O . ASN A 1 172 ? -13.614 3.960 5.954 1.00 96.81 172 ASN A O 1
ATOM 1355 N N . CYS A 1 173 ? -13.678 4.854 3.887 1.00 95.50 173 CYS A N 1
ATOM 1356 C CA . CYS A 1 173 ? -12.402 4.279 3.493 1.00 95.50 173 CYS A CA 1
ATOM 1357 C C . CYS A 1 173 ? -11.276 4.936 4.302 1.00 95.50 173 CYS A C 1
ATOM 1359 O O . CYS A 1 173 ? -11.219 6.159 4.468 1.00 95.50 173 CYS A O 1
ATOM 1361 N N . GLN A 1 174 ? -10.324 4.131 4.754 1.00 92.31 174 GLN A N 1
ATOM 1362 C CA . GLN A 1 174 ? -9.119 4.620 5.402 1.00 92.31 174 GLN A CA 1
ATOM 1363 C C . GLN A 1 174 ? -8.368 5.583 4.468 1.00 92.31 174 GLN A C 1
ATOM 1365 O O . GLN A 1 174 ? -8.163 5.299 3.288 1.00 92.31 174 GLN A O 1
ATOM 1370 N N . GLU A 1 175 ? -7.997 6.753 5.000 1.00 90.06 175 GLU A N 1
ATOM 1371 C CA . GLU A 1 175 ? -7.326 7.839 4.261 1.00 90.06 175 GLU A CA 1
ATOM 1372 C C . GLU A 1 175 ? -8.110 8.370 3.042 1.00 90.06 175 GLU A C 1
ATOM 1374 O O . GLU A 1 175 ? -7.542 9.075 2.208 1.00 90.06 175 GLU A O 1
ATOM 1379 N N . GLY A 1 176 ? -9.405 8.047 2.920 1.00 91.44 176 GLY A N 1
ATOM 1380 C CA . GLY A 1 176 ? -10.218 8.398 1.754 1.00 91.44 176 GLY A CA 1
ATOM 1381 C C . GLY A 1 176 ? -9.750 7.713 0.467 1.00 91.44 176 GLY A C 1
ATOM 1382 O O . GLY A 1 176 ? -9.925 8.265 -0.615 1.00 91.44 176 GLY A O 1
ATOM 1383 N N . ARG A 1 177 ? -9.098 6.546 0.569 1.00 88.56 177 ARG A N 1
ATOM 1384 C CA . ARG A 1 177 ? -8.493 5.829 -0.562 1.00 88.56 177 ARG A CA 1
ATOM 1385 C C . ARG A 1 177 ? -9.270 4.568 -0.906 1.00 88.56 177 ARG A C 1
ATOM 1387 O O . ARG A 1 177 ? -9.604 3.768 -0.036 1.00 88.56 177 ARG A O 1
ATOM 1394 N N . CYS A 1 178 ? -9.487 4.364 -2.195 1.00 92.44 178 CYS A N 1
ATOM 1395 C CA . CYS A 1 178 ? -10.179 3.208 -2.734 1.00 92.44 178 CYS A CA 1
ATOM 1396 C C . CYS A 1 178 ? -9.527 2.754 -4.042 1.00 92.44 178 CYS A C 1
ATOM 1398 O O . CYS A 1 178 ? -8.705 3.460 -4.631 1.00 92.44 178 CYS A O 1
ATOM 1400 N N . ASN A 1 179 ? -9.871 1.550 -4.475 1.00 91.38 179 ASN A N 1
ATOM 1401 C CA . ASN A 1 179 ? -9.483 1.007 -5.759 1.00 91.38 179 ASN A CA 1
ATOM 1402 C C . ASN A 1 179 ? -10.008 1.913 -6.879 1.00 91.38 179 ASN A C 1
ATOM 1404 O O . ASN A 1 179 ? -11.197 2.219 -6.950 1.00 91.38 179 ASN A O 1
ATOM 1408 N N . ILE A 1 180 ? -9.100 2.326 -7.760 1.00 88.81 180 ILE A N 1
ATOM 1409 C CA . ILE A 1 180 ? -9.366 3.279 -8.839 1.00 88.81 180 ILE A CA 1
ATOM 1410 C C . ILE A 1 180 ? -10.343 2.754 -9.902 1.00 88.81 180 ILE A C 1
ATOM 1412 O O . ILE A 1 180 ? -10.859 3.553 -10.678 1.00 88.81 180 ILE A O 1
ATOM 1416 N N . VAL A 1 181 ? -10.587 1.440 -9.959 1.00 88.25 181 VAL A N 1
ATOM 1417 C CA . VAL A 1 181 ? -11.492 0.809 -10.932 1.00 88.25 181 VAL A CA 1
ATOM 1418 C C . VAL A 1 181 ? -12.899 0.678 -10.357 1.00 88.25 181 VAL A C 1
ATOM 1420 O O . VAL A 1 181 ? -13.850 1.186 -10.941 1.00 88.25 181 VAL A O 1
ATOM 1423 N N . ASP A 1 182 ? -13.036 0.012 -9.210 1.00 91.12 182 ASP A N 1
ATOM 1424 C CA . ASP A 1 182 ? -14.337 -0.407 -8.667 1.00 91.12 182 ASP A CA 1
ATOM 1425 C C . ASP A 1 182 ? -14.754 0.320 -7.377 1.00 91.12 182 ASP A C 1
ATOM 1427 O O . ASP A 1 182 ? -15.858 0.102 -6.880 1.00 91.12 182 ASP A O 1
ATOM 1431 N N . GLY A 1 183 ? -13.899 1.187 -6.826 1.00 93.25 183 GLY A N 1
ATOM 1432 C CA . GLY A 1 183 ? -14.200 1.970 -5.627 1.00 93.25 183 GLY A CA 1
ATOM 1433 C C . GLY A 1 183 ? -14.118 1.188 -4.318 1.00 93.25 183 GLY A C 1
ATOM 1434 O O . GLY A 1 183 ? -14.487 1.720 -3.270 1.00 93.25 183 GLY A O 1
ATOM 1435 N N . THR A 1 184 ? -13.624 -0.053 -4.338 1.00 94.12 184 THR A N 1
ATOM 1436 C CA . THR A 1 184 ? -13.450 -0.857 -3.121 1.00 94.12 184 THR A CA 1
ATOM 1437 C C . THR A 1 184 ? -12.400 -0.243 -2.189 1.00 94.12 184 THR A C 1
ATOM 1439 O O . THR A 1 184 ? -11.295 0.106 -2.605 1.00 94.12 184 THR A O 1
ATOM 1442 N N . CYS A 1 185 ? -12.726 -0.072 -0.910 1.00 93.25 185 CYS A N 1
ATOM 1443 C CA . CYS A 1 185 ? -11.790 0.429 0.090 1.00 93.25 185 CYS A CA 1
ATOM 1444 C C . CYS A 1 185 ? -10.713 -0.624 0.385 1.00 93.25 185 CYS A C 1
ATOM 1446 O O . CYS A 1 185 ? -11.018 -1.797 0.590 1.00 93.25 185 CYS A O 1
ATOM 1448 N N . LEU A 1 186 ? -9.453 -0.192 0.492 1.00 88.25 186 LEU A N 1
ATOM 1449 C CA . LEU A 1 186 ? -8.347 -1.064 0.920 1.00 88.25 186 LEU A CA 1
ATOM 1450 C C . LEU A 1 186 ? -8.366 -1.345 2.433 1.00 88.25 186 LEU A C 1
ATOM 1452 O O . LEU A 1 186 ? -7.752 -2.299 2.896 1.00 88.25 186 LEU A O 1
ATOM 1456 N N . GLY A 1 187 ? -9.064 -0.503 3.191 1.00 91.56 187 GLY A N 1
ATOM 1457 C CA . GLY A 1 187 ? -9.281 -0.623 4.626 1.00 91.56 187 GLY A CA 1
ATOM 1458 C C . GLY A 1 187 ? -10.348 0.371 5.073 1.00 91.56 187 GLY A C 1
ATOM 1459 O O . GLY A 1 187 ? -10.610 1.355 4.376 1.00 91.56 187 GLY A O 1
ATOM 1460 N N . CYS A 1 188 ? -10.963 0.118 6.225 1.00 95.75 188 CYS A N 1
ATOM 1461 C CA . CYS A 1 188 ? -11.995 0.976 6.803 1.00 95.75 188 CYS A CA 1
ATOM 1462 C C . CYS A 1 188 ? -11.475 1.724 8.027 1.00 95.75 188 CYS A C 1
ATOM 1464 O O . CYS A 1 188 ? -10.627 1.225 8.769 1.00 95.75 188 CYS A O 1
ATOM 1466 N N . ILE A 1 189 ? -12.020 2.914 8.277 1.00 97.06 189 ILE A N 1
ATOM 1467 C CA . ILE A 1 189 ? -11.828 3.579 9.569 1.00 97.06 189 ILE A CA 1
ATOM 1468 C C . ILE A 1 189 ? -12.459 2.739 10.704 1.00 97.06 189 ILE A C 1
ATOM 1470 O O . ILE A 1 189 ? -13.376 1.951 10.446 1.00 97.06 189 ILE A O 1
ATOM 1474 N N . PRO A 1 190 ? -12.004 2.884 11.966 1.00 98.12 190 PRO A N 1
ATOM 1475 C CA . PRO A 1 190 ? -12.546 2.115 13.083 1.00 98.12 190 PRO A CA 1
ATOM 1476 C C . PRO A 1 190 ? -14.070 2.214 13.194 1.00 98.12 190 PRO A C 1
ATOM 1478 O O . PRO A 1 190 ? -14.638 3.303 13.127 1.00 98.12 190 PRO A O 1
ATOM 1481 N N . GLY A 1 191 ? -14.716 1.069 13.402 1.00 98.06 191 GLY A N 1
ATOM 1482 C CA . GLY A 1 191 ? -16.164 0.958 13.539 1.00 98.06 191 GLY A CA 1
ATOM 1483 C C . GLY A 1 191 ? -16.936 0.734 12.247 1.00 98.06 191 GLY A C 1
ATOM 1484 O O . GLY A 1 191 ? -18.159 0.643 12.320 1.00 98.06 191 GLY A O 1
ATOM 1485 N N . TYR A 1 192 ? -16.254 0.611 11.108 1.00 98.19 192 TYR A N 1
ATOM 1486 C CA . TYR A 1 192 ? -16.871 0.308 9.821 1.00 98.19 192 TYR A CA 1
ATOM 1487 C C . TYR A 1 192 ? -16.244 -0.923 9.162 1.00 98.19 192 TYR A C 1
ATOM 1489 O O . TYR A 1 192 ? -15.089 -1.269 9.411 1.00 98.19 192 TYR A O 1
ATOM 1497 N N . THR A 1 193 ? -17.022 -1.587 8.313 1.00 96.56 193 THR A N 1
ATOM 1498 C CA . THR A 1 193 ? -16.650 -2.798 7.580 1.00 96.56 193 THR A CA 1
ATOM 1499 C C . THR A 1 193 ? -17.379 -2.878 6.235 1.00 96.56 193 THR A C 1
ATOM 1501 O O . THR A 1 193 ? -18.226 -2.043 5.910 1.00 96.56 193 THR A O 1
ATOM 1504 N N . GLY A 1 194 ? -17.058 -3.901 5.445 1.00 94.88 194 GLY A N 1
ATOM 1505 C CA . GLY A 1 194 ? -17.548 -4.084 4.081 1.00 94.88 194 GLY A CA 1
ATOM 1506 C C . GLY A 1 194 ? -16.613 -3.488 3.030 1.00 94.88 194 GLY A C 1
ATOM 1507 O O . GLY A 1 194 ? -15.704 -2.722 3.334 1.00 94.88 194 GLY A O 1
ATOM 1508 N N . THR A 1 195 ? -16.842 -3.842 1.766 1.00 94.94 195 THR A N 1
ATOM 1509 C CA . THR A 1 195 ? -15.981 -3.433 0.644 1.00 94.94 195 THR A CA 1
ATOM 1510 C C . THR A 1 195 ? -16.010 -1.930 0.378 1.00 94.94 195 THR A C 1
ATOM 1512 O O . THR A 1 195 ? -15.051 -1.406 -0.171 1.00 94.94 195 THR A O 1
ATOM 1515 N N . ALA A 1 196 ? -17.085 -1.238 0.763 1.00 95.94 196 ALA A N 1
ATOM 1516 C CA . ALA A 1 196 ? -17.223 0.215 0.664 1.00 95.94 196 ALA A CA 1
ATOM 1517 C C . ALA A 1 196 ? -17.209 0.911 2.040 1.00 95.94 196 ALA A C 1
ATOM 1519 O O . ALA A 1 196 ? -17.498 2.102 2.127 1.00 95.94 196 ALA A O 1
ATOM 1520 N N . CYS A 1 197 ? -16.898 0.181 3.121 1.00 97.06 197 CYS A N 1
ATOM 1521 C CA . CYS A 1 197 ? -16.942 0.687 4.499 1.00 97.06 197 CYS A CA 1
ATOM 1522 C C . CYS A 1 197 ? -18.289 1.343 4.872 1.00 97.06 197 CYS A C 1
ATOM 1524 O O . CYS A 1 197 ? -18.360 2.298 5.645 1.00 97.06 197 CYS A O 1
ATOM 1526 N N . ASP A 1 198 ? 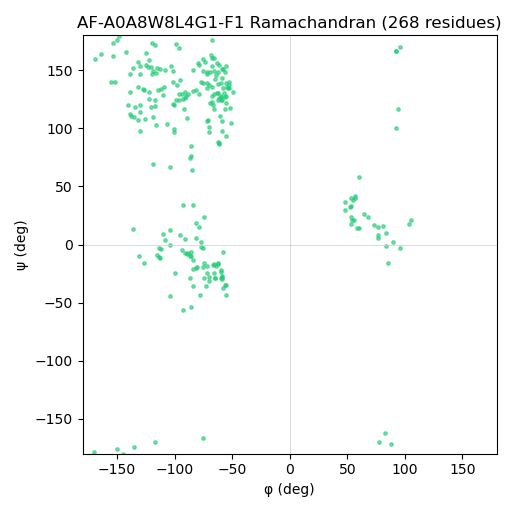-19.374 0.838 4.295 1.00 96.19 198 ASP A N 1
ATOM 1527 C CA . ASP A 1 198 ? -20.736 1.353 4.412 1.00 96.19 198 ASP A CA 1
ATOM 1528 C C . ASP A 1 198 ? -21.518 0.718 5.568 1.00 96.19 198 ASP A C 1
ATOM 1530 O O . ASP A 1 198 ? -22.627 1.148 5.880 1.00 96.19 198 ASP A O 1
ATOM 1534 N N . LYS A 1 199 ? -20.945 -0.297 6.221 1.00 96.56 199 LYS A N 1
ATOM 1535 C CA . LYS A 1 199 ? -21.575 -1.022 7.325 1.00 96.56 199 LYS A CA 1
ATOM 1536 C C . LYS A 1 199 ? -20.875 -0.698 8.627 1.00 96.56 199 LYS A C 1
ATOM 1538 O O . LYS A 1 199 ? -19.661 -0.844 8.722 1.00 96.56 199 LYS A O 1
ATOM 1543 N N . GLU A 1 200 ? -21.638 -0.314 9.639 1.00 97.69 200 GLU A N 1
ATOM 1544 C CA . GLU A 1 200 ? -21.125 -0.236 11.005 1.00 97.69 200 GLU A CA 1
ATOM 1545 C C . GLU A 1 200 ? -20.795 -1.639 11.540 1.00 97.69 200 GLU A C 1
ATOM 1547 O O . GLU A 1 200 ? -21.379 -2.639 11.109 1.00 97.69 200 GLU A O 1
ATOM 1552 N N . CYS A 1 201 ? -19.856 -1.726 12.485 1.00 97.69 201 CYS A N 1
ATOM 1553 C CA . CYS A 1 201 ? -19.605 -2.979 13.192 1.00 97.69 201 CYS A CA 1
ATOM 1554 C C . CYS A 1 201 ? -20.870 -3.451 13.919 1.00 97.69 201 CYS A C 1
ATOM 1556 O O . CYS A 1 201 ? -21.458 -2.714 14.708 1.00 97.69 201 CYS A O 1
ATOM 1558 N N . ALA A 1 202 ? -21.241 -4.704 13.669 1.00 95.56 202 ALA A N 1
ATOM 1559 C CA . ALA A 1 202 ? -22.368 -5.386 14.293 1.00 95.56 202 ALA A CA 1
ATOM 1560 C C . ALA A 1 202 ? -21.879 -6.588 15.121 1.00 95.56 202 ALA A C 1
ATOM 1562 O O . ALA A 1 202 ? -20.678 -6.758 15.341 1.00 95.56 202 ALA A O 1
ATOM 1563 N N . ASP A 1 203 ? -22.808 -7.431 15.574 1.00 95.69 203 ASP A N 1
ATOM 1564 C CA . ASP A 1 203 ? -22.523 -8.685 16.283 1.00 95.69 203 ASP A CA 1
ATOM 1565 C C . ASP A 1 203 ? -21.666 -8.505 17.547 1.00 95.69 203 ASP A C 1
ATOM 1567 O O . ASP A 1 203 ? -20.776 -9.308 17.838 1.00 95.69 203 ASP A O 1
ATOM 1571 N N . ASN A 1 204 ? -21.939 -7.441 18.311 1.00 96.06 204 ASN A N 1
ATOM 1572 C CA . ASN A 1 204 ? -21.219 -7.079 19.532 1.00 96.06 204 ASN A CA 1
ATOM 1573 C C . ASN A 1 204 ? -19.715 -6.907 19.300 1.00 96.06 204 ASN A C 1
ATOM 1575 O O . ASN A 1 204 ? -18.885 -7.328 20.113 1.00 96.06 204 ASN A O 1
ATOM 1579 N N . ARG A 1 205 ? -19.357 -6.271 18.182 1.00 97.50 205 ARG A N 1
ATOM 1580 C CA . ARG A 1 205 ? -17.978 -5.928 17.830 1.00 97.50 205 ARG A CA 1
ATOM 1581 C C . ARG A 1 205 ? -17.796 -4.434 17.613 1.00 97.50 205 ARG A C 1
ATOM 1583 O O . ARG A 1 205 ? -18.753 -3.714 17.342 1.00 97.50 205 ARG A O 1
ATOM 1590 N N . PHE A 1 206 ? -16.555 -3.974 17.724 1.00 98.19 206 PHE A N 1
ATOM 1591 C CA . PHE A 1 206 ? -16.176 -2.579 17.522 1.00 98.19 206 PHE A CA 1
ATOM 1592 C C . PHE A 1 206 ? -14.709 -2.434 17.083 1.00 98.19 206 PHE A C 1
ATOM 1594 O O . PHE A 1 206 ? -13.928 -3.392 17.092 1.00 98.19 206 PHE A O 1
ATOM 1601 N N . GLY A 1 207 ? -14.322 -1.205 16.741 1.00 97.38 207 GLY A N 1
ATOM 1602 C CA . GLY A 1 207 ? -12.936 -0.820 16.484 1.00 97.38 207 GLY A CA 1
ATOM 1603 C C . GLY A 1 207 ? -12.456 -1.142 15.069 1.00 97.38 207 GLY A C 1
ATOM 1604 O O . GLY A 1 207 ? -13.249 -1.309 14.143 1.00 97.38 207 GLY A O 1
ATOM 1605 N N . PHE A 1 208 ? -11.136 -1.171 14.882 1.00 95.81 208 PHE A N 1
ATOM 1606 C CA . PHE A 1 208 ? -10.527 -1.459 13.581 1.00 95.81 208 PHE A CA 1
ATOM 1607 C C . PHE A 1 208 ? -10.883 -2.880 13.123 1.00 95.81 208 PHE A C 1
ATOM 1609 O O . PHE A 1 208 ? -10.783 -3.824 13.912 1.00 95.81 208 PHE A O 1
ATOM 1616 N N . GLU A 1 209 ? -11.349 -3.006 11.876 1.00 91.31 209 GLU A N 1
ATOM 1617 C CA . GLU A 1 209 ? -11.824 -4.264 11.271 1.00 91.31 209 GLU A CA 1
ATOM 1618 C C . GLU A 1 209 ? -12.903 -5.012 12.084 1.00 91.31 209 GLU A C 1
ATOM 1620 O O . GLU A 1 209 ? -13.138 -6.197 11.865 1.00 91.31 209 GLU A O 1
ATOM 1625 N N . CYS A 1 210 ? -13.575 -4.353 13.036 1.00 96.38 210 CYS A N 1
ATOM 1626 C CA . CYS A 1 210 ? -14.507 -5.003 13.966 1.00 96.38 210 CYS A CA 1
ATOM 1627 C C . CYS A 1 210 ? -13.882 -6.202 14.721 1.00 96.38 210 CYS A C 1
ATOM 1629 O O . CYS A 1 210 ? -14.552 -7.191 15.041 1.00 96.38 210 CYS A O 1
ATOM 1631 N N . ASN A 1 211 ? -12.580 -6.130 15.014 1.00 96.75 211 ASN A N 1
ATOM 1632 C CA . ASN A 1 211 ? -11.847 -7.218 15.666 1.00 96.75 211 ASN A CA 1
ATOM 1633 C C . ASN A 1 211 ? -11.980 -7.222 17.198 1.00 96.75 211 ASN A C 1
ATOM 1635 O O . ASN A 1 211 ? -11.631 -8.216 17.832 1.00 96.75 211 ASN A O 1
ATOM 1639 N N . SER A 1 212 ? -12.488 -6.144 17.805 1.00 97.56 212 SER A N 1
ATOM 1640 C CA . SER A 1 212 ? -12.696 -6.065 19.259 1.00 97.56 212 SER A CA 1
ATOM 1641 C C . SER A 1 212 ? -14.128 -6.445 19.620 1.00 97.56 212 SER A C 1
ATOM 1643 O O . SER A 1 212 ? -15.054 -6.072 18.910 1.00 97.56 212 SER A O 1
ATOM 1645 N N . THR A 1 213 ? -14.323 -7.162 20.726 1.00 97.56 213 THR A N 1
ATOM 1646 C CA . THR A 1 213 ? -15.647 -7.577 21.222 1.00 97.56 213 THR A CA 1
ATOM 1647 C C . THR A 1 213 ? -16.146 -6.632 22.308 1.00 97.56 213 THR A C 1
ATOM 1649 O O . THR A 1 213 ? -15.378 -6.274 23.201 1.00 97.56 213 THR A O 1
ATOM 1652 N N . CYS A 1 214 ? -17.424 -6.259 22.262 1.00 97.81 214 CYS A N 1
ATOM 1653 C CA . CYS A 1 214 ? -18.080 -5.468 23.300 1.00 97.81 214 CYS A CA 1
ATOM 1654 C C . CYS A 1 214 ? -18.023 -6.169 24.668 1.00 97.81 214 CYS A C 1
ATOM 1656 O O . CYS A 1 214 ? -18.020 -7.400 24.749 1.00 97.81 214 CYS A O 1
ATOM 1658 N N . GLY A 1 215 ? -18.017 -5.378 25.745 1.00 97.00 215 GLY A N 1
ATOM 1659 C CA . GLY A 1 215 ? -18.308 -5.886 27.084 1.00 97.00 215 GLY A CA 1
ATOM 1660 C C . GLY A 1 215 ? -19.805 -6.137 27.286 1.00 97.00 215 GLY A C 1
ATOM 1661 O O . GLY A 1 215 ? -20.592 -6.145 26.338 1.00 97.00 215 GLY A O 1
ATOM 1662 N N . LYS A 1 216 ? -20.219 -6.336 28.540 1.00 97.44 216 LYS A N 1
ATOM 1663 C CA . LYS A 1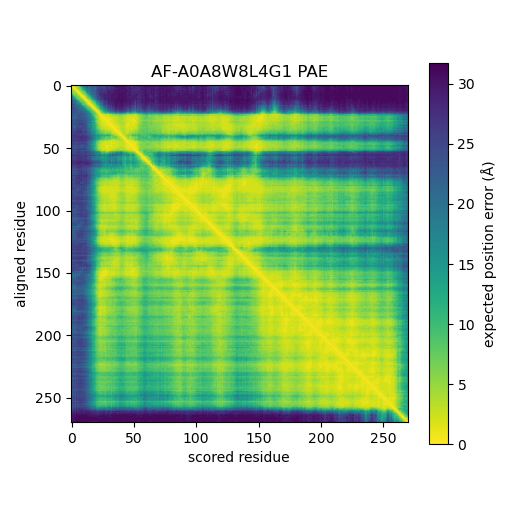 216 ? -21.625 -6.602 28.882 1.00 97.44 216 LYS A CA 1
ATOM 1664 C C 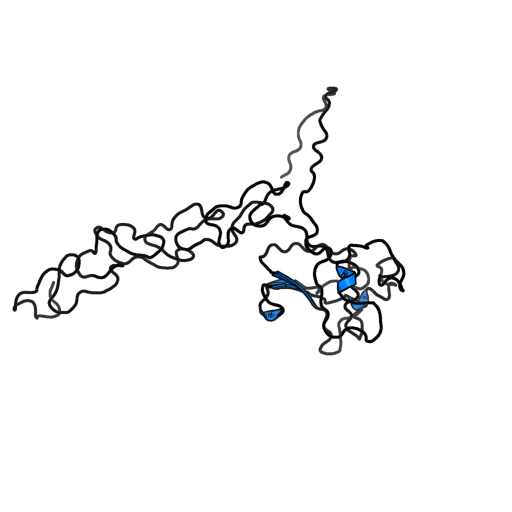. LYS A 1 216 ? -22.402 -5.292 29.044 1.00 97.44 216 LYS A C 1
ATOM 1666 O O . LYS A 1 216 ? -22.661 -4.843 30.163 1.00 97.44 216 LYS A O 1
ATOM 1671 N N . CYS A 1 217 ? -22.729 -4.655 27.921 1.00 97.75 217 CYS A N 1
ATOM 1672 C CA . CYS A 1 217 ? -23.641 -3.513 27.923 1.00 97.75 217 CYS A CA 1
ATOM 1673 C C . CYS A 1 217 ? -25.025 -3.925 28.444 1.00 97.75 217 CYS A C 1
ATOM 1675 O O . CYS A 1 217 ? -25.423 -5.088 28.333 1.00 97.75 217 CYS A O 1
ATOM 1677 N N . LEU A 1 218 ? -25.758 -2.957 28.994 1.00 97.31 218 LEU A N 1
ATOM 1678 C CA . LEU A 1 218 ? -27.111 -3.158 29.507 1.00 97.31 218 LEU A CA 1
ATOM 1679 C C . LEU A 1 218 ? -27.998 -3.893 28.485 1.00 97.31 218 LEU A C 1
ATOM 1681 O O . LEU A 1 218 ? -28.027 -3.527 27.313 1.00 97.31 218 LEU A O 1
ATOM 1685 N N . ASN A 1 219 ? -28.709 -4.935 28.927 1.00 94.75 219 ASN A N 1
ATOM 1686 C CA . ASN A 1 219 ? -29.595 -5.766 28.096 1.00 94.75 219 ASN A CA 1
ATOM 1687 C C . ASN A 1 219 ? -28.933 -6.399 26.851 1.00 94.75 219 ASN A C 1
ATOM 1689 O O . ASN A 1 219 ? -29.633 -6.777 25.911 1.00 94.75 219 ASN A O 1
ATOM 1693 N N . GLY A 1 220 ? -27.601 -6.526 26.826 1.00 92.81 220 GLY A N 1
ATOM 1694 C CA . GLY A 1 220 ? -26.874 -7.068 25.675 1.00 92.81 220 GLY A CA 1
ATOM 1695 C C . GLY A 1 220 ? -26.916 -6.170 24.435 1.00 92.81 220 GLY A C 1
ATOM 1696 O O . GLY A 1 220 ? -26.778 -6.670 23.319 1.00 92.81 220 GLY A O 1
ATOM 1697 N N . GLU A 1 221 ? -27.142 -4.867 24.615 1.00 95.00 221 GLU A N 1
ATOM 1698 C CA . GLU A 1 221 ? -27.123 -3.891 23.527 1.00 95.00 221 GLU A CA 1
ATOM 1699 C C . GLU A 1 221 ? -25.747 -3.807 22.850 1.00 95.00 221 GLU A C 1
ATOM 1701 O O . GLU A 1 221 ? -24.701 -3.949 23.487 1.00 95.00 221 GLU A O 1
ATOM 1706 N N . GLN A 1 222 ? -25.753 -3.505 21.550 1.00 96.62 222 GLN A N 1
ATOM 1707 C CA . GLN A 1 222 ? -24.538 -3.236 20.787 1.00 96.62 222 GLN A CA 1
ATOM 1708 C C . GLN A 1 222 ? -23.801 -2.032 21.393 1.00 96.62 222 GLN A C 1
ATOM 1710 O O . GLN A 1 222 ? -24.354 -0.936 21.513 1.00 96.62 222 GLN A O 1
ATOM 1715 N N . CYS A 1 223 ? -22.529 -2.225 21.745 1.00 97.75 223 CYS A N 1
ATOM 1716 C CA . CYS A 1 223 ? -21.673 -1.127 22.177 1.00 97.75 223 CYS A CA 1
ATOM 1717 C C . CYS A 1 223 ? -21.367 -0.176 21.010 1.00 97.75 223 CYS A C 1
ATOM 1719 O O . CYS A 1 223 ? -21.513 -0.531 19.838 1.00 97.75 223 CYS A O 1
ATOM 1721 N N . ASN A 1 224 ? -20.899 1.035 21.312 1.00 98.19 224 ASN A N 1
ATOM 1722 C CA . ASN A 1 224 ? -20.472 1.990 20.299 1.00 98.19 224 ASN A CA 1
ATOM 1723 C C . ASN A 1 224 ? -19.466 1.333 19.338 1.00 98.19 224 ASN A C 1
ATOM 1725 O O . ASN A 1 224 ? -18.376 0.927 19.743 1.00 98.19 224 ASN A O 1
ATOM 1729 N N . HIS A 1 225 ? -19.837 1.253 18.061 1.00 97.81 225 HIS A N 1
ATOM 1730 C CA . HIS A 1 225 ? -19.087 0.539 17.029 1.00 97.81 225 HIS A CA 1
ATOM 1731 C C . HIS A 1 225 ? -17.653 1.068 16.837 1.00 97.81 225 HIS A C 1
ATOM 1733 O O . HIS A 1 225 ? -16.777 0.319 16.411 1.00 97.81 225 HIS A O 1
ATOM 1739 N N . VAL A 1 226 ? -17.359 2.322 17.199 1.00 98.00 226 VAL A N 1
ATOM 1740 C CA . VAL A 1 226 ? -16.022 2.920 17.050 1.00 98.00 226 VAL A CA 1
ATOM 1741 C C . VAL A 1 226 ? -15.125 2.609 18.248 1.00 98.00 226 VAL A C 1
ATOM 1743 O O . VAL A 1 226 ? -14.009 2.118 18.073 1.00 98.00 226 VAL A O 1
ATOM 1746 N N . ASN A 1 227 ? -15.577 2.911 19.468 1.00 97.69 227 ASN A N 1
ATOM 1747 C CA . ASN A 1 227 ? -14.718 2.905 20.661 1.00 97.69 227 ASN A CA 1
ATOM 1748 C C . ASN A 1 227 ? -15.053 1.801 21.682 1.00 97.69 227 ASN A C 1
ATOM 1750 O O . ASN A 1 227 ? -14.251 1.552 22.590 1.00 97.69 227 ASN A O 1
ATOM 1754 N N . GLY A 1 228 ? -16.188 1.123 21.523 1.00 97.56 228 GLY A N 1
ATOM 1755 C CA . GLY A 1 228 ? -16.644 0.030 22.374 1.00 97.56 228 GLY A CA 1
ATOM 1756 C C . GLY A 1 228 ? -17.374 0.445 23.649 1.00 97.56 228 GLY A C 1
ATOM 1757 O O . GLY A 1 228 ? -17.580 -0.405 24.511 1.00 97.56 228 GLY A O 1
ATOM 1758 N N . SER A 1 229 ? -17.725 1.723 23.824 1.00 98.06 229 SER A N 1
ATOM 1759 C CA . SER A 1 229 ? -18.421 2.181 25.028 1.00 98.06 229 SER A CA 1
ATOM 1760 C C . SER A 1 229 ? -19.902 1.790 25.047 1.00 98.06 229 SER A C 1
ATOM 1762 O O . SER A 1 229 ? -20.549 1.716 24.005 1.00 98.06 229 SER A O 1
ATOM 1764 N N . CYS A 1 230 ? -20.462 1.581 26.236 1.00 97.81 230 CYS A N 1
ATOM 1765 C CA . CYS A 1 230 ? -21.875 1.279 26.451 1.00 97.81 230 CYS A CA 1
ATOM 1766 C C . CYS A 1 230 ? -22.615 2.555 26.898 1.00 97.81 230 CYS A C 1
ATOM 1768 O O . CYS A 1 230 ? -22.550 2.916 28.075 1.00 97.81 230 CYS A O 1
ATOM 1770 N N . PRO A 1 231 ? -23.317 3.273 25.997 1.00 94.62 231 PRO A N 1
ATOM 1771 C CA . PRO A 1 231 ? -23.915 4.575 26.314 1.00 94.62 231 PRO A CA 1
ATOM 1772 C C . PRO A 1 231 ? -25.025 4.499 27.374 1.00 94.62 231 PRO A C 1
ATOM 1774 O O . PRO A 1 231 ? -25.206 5.447 28.135 1.00 94.62 231 PRO A O 1
ATOM 1777 N N . ASN A 1 232 ? -25.721 3.363 27.464 1.00 95.81 232 ASN A N 1
ATOM 1778 C CA . ASN A 1 232 ? -26.781 3.121 28.447 1.00 95.81 232 ASN A CA 1
ATOM 1779 C C . ASN A 1 232 ? -26.264 2.482 29.753 1.00 95.81 232 ASN A C 1
ATOM 1781 O O . ASN A 1 232 ? -27.042 2.189 30.660 1.00 95.81 232 ASN A O 1
ATOM 1785 N N . GLY A 1 233 ? -24.944 2.310 29.878 1.00 96.25 233 GLY A N 1
ATOM 1786 C CA . GLY A 1 233 ? -24.294 1.695 31.030 1.00 96.25 233 GLY A CA 1
ATOM 1787 C C . GLY A 1 233 ? -24.175 0.174 30.938 1.00 96.25 233 GLY A C 1
ATOM 1788 O O . GLY A 1 233 ? -24.420 -0.442 29.898 1.00 96.25 233 GLY A O 1
ATOM 1789 N N . CYS A 1 234 ? -23.744 -0.414 32.050 1.00 97.94 234 CYS A N 1
ATOM 1790 C CA . CYS A 1 234 ? -23.379 -1.820 32.159 1.00 97.94 234 CYS A CA 1
ATOM 1791 C C . CYS A 1 234 ? -24.458 -2.676 32.798 1.00 97.94 234 CYS A C 1
ATOM 1793 O O . CYS A 1 234 ? -25.180 -2.216 33.689 1.00 97.94 234 CYS A O 1
ATOM 1795 N N . ASP A 1 235 ? -24.495 -3.936 32.371 1.00 97.31 235 ASP A N 1
ATOM 1796 C CA . ASP A 1 235 ? -25.299 -4.975 33.000 1.00 97.31 235 ASP A CA 1
ATOM 1797 C C . ASP A 1 235 ? -24.782 -5.318 34.414 1.00 97.31 235 ASP A C 1
ATOM 1799 O O . ASP A 1 235 ? -23.774 -4.780 34.888 1.00 97.31 235 ASP A O 1
ATOM 1803 N N . GLU A 1 236 ? -25.484 -6.199 35.118 1.00 95.75 236 GLU A N 1
ATOM 1804 C CA . GLU A 1 236 ? -25.104 -6.614 36.465 1.00 95.75 236 GLU A CA 1
ATOM 1805 C C . GLU A 1 236 ? -23.710 -7.267 36.516 1.00 95.75 236 GLU A C 1
ATOM 1807 O O . GLU A 1 236 ? -23.326 -8.083 35.673 1.00 95.75 236 GLU A O 1
ATOM 1812 N N . GLY A 1 237 ? -22.941 -6.928 37.556 1.00 94.19 237 GLY A N 1
ATOM 1813 C CA . GLY A 1 237 ? -21.644 -7.557 37.830 1.00 94.19 237 GLY A CA 1
ATOM 1814 C C . GLY A 1 237 ? -20.459 -6.971 37.055 1.00 94.19 237 GLY A C 1
ATOM 1815 O O . GLY A 1 237 ? -19.325 -7.402 37.280 1.00 94.19 237 GLY A O 1
ATOM 1816 N N . VAL A 1 238 ? -20.687 -5.981 36.188 1.00 96.69 238 VAL A N 1
ATOM 1817 C CA . VAL A 1 238 ? -19.635 -5.290 35.430 1.00 96.69 238 VAL A CA 1
ATOM 1818 C C . VAL A 1 238 ? -19.761 -3.762 35.488 1.00 96.69 238 VAL A C 1
ATOM 1820 O O . VAL A 1 238 ? -20.8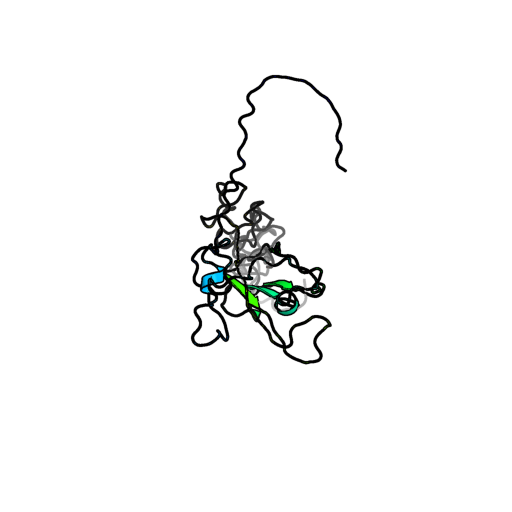32 -3.206 35.732 1.00 96.69 238 VAL A O 1
ATOM 1823 N N . PHE A 1 239 ? -18.651 -3.060 35.253 1.00 96.50 239 PHE A N 1
ATOM 1824 C CA . PHE A 1 239 ? -18.592 -1.597 35.212 1.00 96.50 239 PHE A CA 1
ATOM 1825 C C . PHE A 1 239 ? -17.536 -1.063 34.232 1.00 96.50 239 PHE A C 1
ATOM 1827 O O . PHE A 1 239 ? -16.788 -1.813 33.603 1.00 96.50 239 PHE A O 1
ATOM 1834 N N . GLY A 1 240 ? -17.454 0.268 34.151 1.00 97.00 240 GLY A N 1
ATOM 1835 C CA . GLY A 1 240 ? -16.542 1.006 33.279 1.00 97.00 240 GLY A CA 1
ATOM 1836 C C . GLY A 1 240 ? -17.176 1.341 31.933 1.00 97.00 240 GLY A C 1
ATOM 1837 O O . GLY A 1 240 ? -18.201 0.780 31.570 1.00 97.00 240 GLY A O 1
ATOM 1838 N N . ASP A 1 241 ? -16.556 2.244 31.174 1.00 97.44 241 ASP A N 1
ATOM 1839 C CA . ASP A 1 241 ? -17.161 2.778 29.945 1.00 97.44 241 ASP A CA 1
ATOM 1840 C C . ASP A 1 241 ? -17.500 1.701 28.907 1.00 97.44 241 ASP A C 1
ATOM 1842 O O . ASP A 1 241 ? -18.446 1.876 28.147 1.00 97.44 241 ASP A O 1
ATOM 1846 N N . LYS A 1 242 ? -16.747 0.592 28.876 1.00 97.56 242 LYS A N 1
ATOM 1847 C CA . LYS A 1 242 ? -16.948 -0.543 27.957 1.00 97.56 242 LYS A CA 1
ATOM 1848 C C . LYS A 1 242 ? -17.598 -1.765 28.606 1.00 97.56 242 LYS A C 1
ATOM 1850 O O . LYS A 1 242 ? -17.790 -2.770 27.927 1.00 97.56 242 LYS A O 1
ATOM 1855 N N . CYS A 1 243 ? -17.903 -1.704 29.904 1.00 97.94 243 CYS A N 1
ATOM 1856 C CA . CYS A 1 243 ? -18.497 -2.809 30.662 1.00 97.94 243 CYS A CA 1
ATOM 1857 C C . CYS A 1 243 ? -17.700 -4.123 30.575 1.00 97.94 243 CYS A C 1
ATOM 1859 O O . CYS A 1 243 ? -18.261 -5.216 30.478 1.00 97.94 243 CYS A O 1
ATOM 1861 N N . ASP A 1 244 ? -16.375 -3.990 30.581 1.00 96.81 244 ASP A N 1
ATOM 1862 C CA . ASP A 1 244 ? -15.378 -5.053 30.440 1.00 96.81 244 ASP A CA 1
ATOM 1863 C C . ASP A 1 244 ? -14.629 -5.347 31.751 1.00 96.81 244 ASP A C 1
ATOM 1865 O O . ASP A 1 244 ? -13.725 -6.182 31.782 1.00 96.81 244 ASP A O 1
ATOM 1869 N N . LYS A 1 245 ? -15.006 -4.680 32.848 1.00 97.00 245 LYS A N 1
ATOM 1870 C CA . LYS A 1 245 ? -14.404 -4.850 34.175 1.00 97.00 245 LYS A CA 1
ATOM 1871 C C . LYS A 1 245 ? -15.417 -5.441 35.139 1.00 97.00 245 LYS A C 1
ATOM 1873 O O . LYS A 1 245 ? -16.535 -4.945 35.224 1.00 97.00 245 LYS A O 1
ATOM 1878 N N . GLU A 1 246 ? -15.014 -6.455 35.893 1.00 95.75 246 GLU A N 1
ATOM 1879 C CA . GLU A 1 246 ? -15.833 -7.051 36.958 1.00 95.75 246 GLU A CA 1
ATOM 1880 C C . GLU A 1 246 ? -16.005 -6.098 38.144 1.00 95.75 246 GLU A C 1
ATOM 1882 O O . GLU A 1 246 ? -15.097 -5.322 38.445 1.00 95.75 246 GLU A O 1
ATOM 1887 N N . CYS A 1 247 ? -17.140 -6.169 38.848 1.00 94.50 247 CYS A N 1
ATOM 1888 C CA . CYS A 1 247 ? -17.371 -5.327 40.021 1.00 94.50 247 CYS A CA 1
ATOM 1889 C C . CYS A 1 247 ? -16.251 -5.451 41.069 1.00 94.50 247 CYS A C 1
ATOM 1891 O O . CYS A 1 247 ? -15.853 -6.563 41.426 1.00 94.50 247 CYS A O 1
ATOM 1893 N N . PRO A 1 248 ? -15.779 -4.323 41.635 1.00 92.62 248 PRO A N 1
ATOM 1894 C CA . PRO A 1 248 ? -14.906 -4.352 42.797 1.00 92.62 248 PRO A CA 1
ATOM 1895 C C . PRO A 1 248 ? -15.562 -5.084 43.971 1.00 92.62 248 PRO A C 1
ATOM 1897 O O . PRO A 1 248 ? -16.783 -5.060 44.140 1.00 92.62 248 PRO A O 1
ATOM 1900 N N . VAL A 1 249 ? -14.737 -5.690 44.826 1.00 88.50 249 VAL A N 1
ATOM 1901 C CA . VAL A 1 249 ? -15.216 -6.397 46.021 1.00 88.50 249 VAL A CA 1
ATOM 1902 C C . VAL A 1 249 ? -16.076 -5.465 46.878 1.00 88.50 249 VAL A C 1
ATOM 1904 O O . VAL A 1 249 ? -15.644 -4.376 47.249 1.00 88.50 249 VAL A O 1
ATOM 1907 N N . GLY A 1 250 ? -17.282 -5.926 47.215 1.00 86.56 250 GLY A N 1
ATOM 1908 C CA . GLY A 1 250 ? -18.250 -5.173 48.013 1.00 86.56 250 GLY A CA 1
ATOM 1909 C C . GLY A 1 250 ? -19.295 -4.403 47.200 1.00 86.56 250 GLY A C 1
ATOM 1910 O O . GLY A 1 250 ? -20.200 -3.844 47.814 1.00 86.56 250 GLY A O 1
ATOM 1911 N N . LEU A 1 251 ? -19.213 -4.412 45.864 1.00 90.88 251 LEU A N 1
ATOM 1912 C CA . LEU A 1 251 ? -20.196 -3.794 44.970 1.00 90.88 251 LEU A CA 1
ATOM 1913 C C . LEU A 1 251 ? -20.906 -4.829 44.086 1.00 90.88 251 LEU A C 1
ATOM 1915 O O . LEU A 1 251 ? -20.307 -5.831 43.697 1.00 90.88 251 LEU A O 1
ATOM 1919 N N . PHE A 1 252 ? -22.172 -4.573 43.750 1.00 90.88 252 PHE A N 1
ATOM 1920 C CA . PHE A 1 252 ? -22.976 -5.397 42.838 1.00 90.88 252 PHE A CA 1
ATOM 1921 C C . PHE A 1 252 ? -24.031 -4.564 42.079 1.00 90.88 252 PHE A C 1
ATOM 1923 O O . PHE A 1 252 ? -24.063 -3.333 42.186 1.00 90.88 252 PHE A O 1
ATOM 1930 N N . GLY A 1 253 ? -24.867 -5.241 41.285 1.00 92.19 253 GLY A N 1
ATOM 1931 C CA . GLY A 1 253 ? -25.945 -4.631 40.503 1.00 92.19 253 GLY A CA 1
ATOM 1932 C C . GLY A 1 253 ? -25.450 -3.937 39.233 1.00 92.19 253 GLY A C 1
ATOM 1933 O O . GLY A 1 253 ? -24.287 -4.073 38.834 1.00 92.19 253 GLY A O 1
ATOM 1934 N N . TYR A 1 254 ? -26.340 -3.184 38.587 1.00 95.62 254 TYR A N 1
ATOM 1935 C CA . TYR A 1 254 ? -26.033 -2.445 37.361 1.00 95.62 254 TYR A CA 1
ATOM 1936 C C . TYR A 1 254 ? -24.955 -1.389 37.600 1.00 95.62 254 TYR A C 1
ATOM 1938 O O . TYR A 1 254 ? -25.056 -0.564 38.516 1.00 95.62 254 TYR A O 1
ATOM 1946 N N . ASN A 1 255 ? -23.932 -1.367 36.742 1.00 95.88 255 ASN A N 1
ATOM 1947 C CA . ASN A 1 255 ? -22.777 -0.469 36.873 1.00 95.88 255 ASN A CA 1
ATOM 1948 C C . ASN A 1 255 ? -22.073 -0.542 38.249 1.00 95.88 255 ASN A C 1
ATOM 1950 O O . ASN A 1 255 ? -21.408 0.421 38.636 1.00 95.88 255 ASN A O 1
ATOM 1954 N N . CYS A 1 256 ? -22.246 -1.633 39.006 1.00 95.00 256 CYS A N 1
ATOM 1955 C CA . CYS A 1 256 ? -21.700 -1.814 40.355 1.00 95.00 256 CYS A CA 1
ATOM 1956 C C . CYS A 1 256 ? -22.054 -0.672 41.330 1.00 95.00 256 CYS A C 1
ATOM 1958 O O . CYS A 1 256 ? -21.205 -0.208 42.093 1.00 95.00 256 CYS A O 1
ATOM 1960 N N . ARG A 1 257 ? -23.293 -0.164 41.276 1.00 94.56 257 ARG A N 1
ATOM 1961 C CA . ARG A 1 257 ? -23.745 0.969 42.109 1.00 94.56 257 ARG A CA 1
ATOM 1962 C C . ARG A 1 257 ? -24.326 0.560 43.463 1.00 94.56 257 ARG A C 1
ATOM 1964 O O . ARG A 1 257 ? -24.592 1.435 44.285 1.00 94.56 257 ARG A O 1
ATOM 1971 N N . GLU A 1 258 ? -24.528 -0.731 43.704 1.00 91.75 258 GLU A N 1
ATOM 1972 C CA . GLU A 1 258 ? -25.130 -1.243 44.936 1.00 91.75 258 GLU A CA 1
ATOM 1973 C C . GLU A 1 258 ? -24.057 -1.782 45.888 1.00 91.75 258 GLU A C 1
ATOM 1975 O O . GLU A 1 258 ? -23.102 -2.424 45.458 1.00 91.75 258 GLU A O 1
ATOM 1980 N N . ASN A 1 259 ? -24.210 -1.520 47.191 1.00 88.81 259 ASN A N 1
ATOM 1981 C CA . ASN A 1 259 ? -23.282 -1.982 48.226 1.00 88.81 259 ASN A CA 1
ATOM 1982 C C . ASN A 1 259 ? -23.739 -3.311 48.820 1.00 88.81 259 ASN A C 1
ATOM 1984 O O . ASN A 1 259 ? -24.865 -3.425 49.311 1.00 88.81 259 ASN A O 1
ATOM 1988 N N . CYS A 1 260 ? -22.830 -4.278 48.882 1.00 80.38 260 CYS A N 1
ATOM 1989 C CA . CYS A 1 260 ? -23.040 -5.520 49.609 1.00 80.38 260 CYS A CA 1
ATOM 1990 C C . CYS A 1 260 ? -23.338 -5.253 51.093 1.00 80.38 260 CYS A C 1
ATOM 1992 O O . CYS A 1 260 ? -22.626 -4.505 51.767 1.00 80.38 260 CYS A O 1
ATOM 1994 N N . SER A 1 261 ? -24.354 -5.927 51.639 1.00 74.12 261 SER A N 1
ATOM 1995 C CA . SER A 1 261 ? -24.523 -5.996 53.095 1.00 74.12 261 SER A CA 1
ATOM 1996 C C . SER A 1 261 ? -23.375 -6.808 53.717 1.00 74.12 261 SER A C 1
ATOM 1998 O O . SER A 1 261 ? -22.751 -7.625 53.035 1.00 74.12 261 SER A O 1
ATOM 2000 N N . MET A 1 262 ? -23.124 -6.666 55.026 1.00 64.31 262 MET A N 1
ATOM 2001 C CA . MET A 1 262 ? -22.069 -7.427 55.729 1.00 64.31 262 MET A CA 1
ATOM 2002 C C . MET A 1 262 ? -22.215 -8.964 55.641 1.00 64.31 262 MET A C 1
ATOM 2004 O O . MET A 1 262 ? -21.312 -9.684 56.056 1.00 64.31 262 MET A O 1
ATOM 2008 N N . ASN A 1 263 ? -23.311 -9.480 55.075 1.00 61.00 263 ASN A N 1
ATOM 2009 C CA . ASN A 1 263 ? -23.565 -10.909 54.892 1.00 61.00 263 ASN A CA 1
ATOM 2010 C C . ASN A 1 263 ? -23.125 -11.467 53.521 1.00 61.00 263 ASN A C 1
ATOM 2012 O O . ASN A 1 263 ? -23.199 -12.674 53.319 1.00 61.00 263 ASN A O 1
ATOM 2016 N N . CYS A 1 264 ? -22.652 -10.640 52.579 1.00 58.69 264 CYS A N 1
ATOM 2017 C CA . CYS A 1 264 ? -22.251 -11.089 51.231 1.00 58.69 264 CYS A CA 1
ATOM 2018 C C . CYS A 1 264 ? -20.834 -11.703 51.163 1.00 58.69 264 CYS A C 1
ATOM 2020 O O . CYS A 1 264 ? -20.337 -12.012 50.084 1.00 58.69 264 CYS A O 1
ATOM 2022 N N . GLY A 1 265 ? -20.162 -11.886 52.303 1.00 54.84 265 GLY A N 1
ATOM 2023 C CA . GLY A 1 265 ? -18.788 -12.387 52.399 1.00 54.84 265 GLY A CA 1
ATOM 2024 C C . GLY A 1 265 ? -18.632 -13.911 52.371 1.00 54.84 265 GLY A C 1
ATOM 2025 O O . GLY A 1 265 ? -17.747 -14.420 53.055 1.00 54.84 265 GLY A O 1
ATOM 2026 N N . VAL A 1 266 ? -19.464 -14.656 51.630 1.00 56.16 266 VAL A N 1
ATOM 2027 C CA . VAL A 1 266 ? -19.251 -16.104 51.439 1.00 56.16 266 VAL A CA 1
ATOM 2028 C C . VAL A 1 266 ? -18.989 -16.396 49.959 1.00 56.16 266 VAL A C 1
ATOM 2030 O O . VAL A 1 266 ? -19.930 -16.420 49.166 1.00 56.16 266 VAL A O 1
ATOM 2033 N N . PRO A 1 267 ? -17.727 -16.630 49.556 1.00 47.78 267 PRO A N 1
ATOM 2034 C CA . PRO A 1 267 ? -17.408 -17.053 48.198 1.00 47.78 267 PRO A CA 1
ATOM 2035 C C . PRO A 1 267 ? -18.069 -18.408 47.892 1.00 47.78 267 PRO A C 1
ATOM 2037 O O . PRO A 1 267 ? -17.853 -19.374 48.624 1.00 47.78 267 PRO A O 1
ATOM 2040 N N . GLY A 1 268 ? -18.847 -18.493 46.806 1.00 51.06 268 GLY A N 1
ATOM 2041 C CA . GLY A 1 268 ? -19.279 -19.774 46.226 1.00 51.06 268 GLY A CA 1
ATOM 2042 C C . GLY A 1 268 ? -20.728 -20.225 46.448 1.00 51.06 268 GLY A C 1
ATOM 2043 O O . GLY A 1 268 ? -20.991 -21.416 46.295 1.00 51.06 268 GLY A O 1
ATOM 2044 N N . LYS A 1 269 ? -21.682 -19.339 46.762 1.00 38.38 269 LYS A N 1
ATOM 2045 C CA . LYS A 1 269 ? -23.114 -19.689 46.684 1.00 38.38 269 LYS A CA 1
ATOM 2046 C C . LYS A 1 269 ? -23.929 -18.631 45.944 1.00 38.38 269 LYS A C 1
ATOM 2048 O O . LYS A 1 269 ? -24.161 -17.550 46.478 1.00 38.38 269 LYS A O 1
ATOM 2053 N N . MET A 1 270 ? -24.331 -18.996 44.724 1.00 41.94 270 MET A N 1
ATOM 2054 C CA . MET A 1 270 ? -25.615 -18.588 44.145 1.00 41.94 270 MET A CA 1
ATOM 2055 C C . MET A 1 270 ? -26.751 -19.232 44.942 1.00 41.94 270 MET A C 1
ATOM 2057 O O . MET A 1 270 ? -26.541 -20.369 45.433 1.00 41.94 270 MET A O 1
#

Sequence (270 aa):
MFREDASLFCLLGFLPFLSTVLAYENLALNKPAWQQFPYPGRPWGADKAVDGLKSDLDAYGGQTSNLAWDEDNGQAGRFLGYSVYVSNSTNREDGVLCFKDTNYTRATIPNPTNITCVTHGRYVIYTNNRTHPPYPAGYSQYAFNDICELEVYGCPTPGYYGEDCSLPCPQNCQEGRCNIVDGTCLGCIPGYTGTACDKECADNRFGFECNSTCGKCLNGEQCNHVNGSCPNGCDEGVFGDKCDKECPVGLFGYNCRENCSMNCGVPGKM

InterPro domains:
  IPR008979 Galactose-binding-like domain superfamily [SSF49785] (21-156)
  IPR009030 Growth factor receptor cysteine-rich domain superfamily [SSF57184] (168-264)
  IPR042635 MEGF10/SREC1/2-like [PTHR24043] (157-264)